Protein AF-A0A7R8ZW44-F1 (afdb_monomer)

InterPro domains:
  IPR001095 Acetyl-CoA carboxylase, alpha subunit [PF03255] (28-235)
  IPR001095 Acetyl-CoA carboxylase, alpha subunit [PR01069] (88-99)
  IPR001095 Acetyl-CoA carboxylase, alpha subunit [PR01069] (158-171)
  IPR001095 Acetyl-CoA carboxylase, alpha subunit [PR01069] (199-208)
  IPR001095 Acetyl-CoA carboxylase, alpha subunit [PTHR42853] (33-235)
  IPR011763 Acetyl-coenzyme A carboxyltransferase, C-terminal [PS50989] (39-238)
  IPR029045 ClpP/crotonase-like domain superfamily [SSF52096] (33-237)

Nearest PDB structures (foldseek):
  5kdr-assembly1_A-2  TM=7.560E-01  e=6.862E-16  Staphylococcus aureus subsp. aureus USA300
  1uyv-assembly2_B  TM=7.475E-01  e=1.547E-05  Saccharomyces cerevisiae
  1uyv-assembly1_A-2  TM=7.637E-01  e=1.139E-05  Saccharomyces cerevisiae
  5odn-assembly1_D  TM=5.327E-01  e=1.717E-01  Salinibacter ruber DSM 13855
  7vum-assembly1_C  TM=5.603E-01  e=3.169E-01  Pseudomonas aeruginosa PAO1

Structure (mmCIF, N/CA/C/O backbone):
data_AF-A0A7R8ZW44-F1
#
_entry.id   AF-A0A7R8ZW44-F1
#
loop_
_atom_site.group_PDB
_atom_site.id
_atom_site.type_symbol
_atom_site.label_atom_id
_atom_site.label_alt_id
_atom_site.label_comp_id
_atom_site.label_asym_id
_atom_site.label_entity_id
_atom_site.label_seq_id
_atom_site.pdbx_PDB_ins_code
_atom_site.Cartn_x
_atom_site.Cartn_y
_atom_site.Cartn_z
_atom_site.occupancy
_atom_site.B_iso_or_equiv
_atom_site.auth_seq_id
_atom_site.auth_comp_id
_atom_site.auth_asym_id
_atom_site.auth_atom_id
_atom_site.pdbx_PDB_model_num
ATOM 1 N N . GLN A 1 1 ? 12.464 15.693 11.894 1.00 36.53 1 GLN A N 1
ATOM 2 C CA . GLN A 1 1 ? 12.511 16.985 12.614 1.00 36.53 1 GLN A CA 1
ATOM 3 C C . GLN A 1 1 ? 11.799 18.034 11.772 1.00 36.53 1 GLN A C 1
ATOM 5 O O . GLN A 1 1 ? 12.342 18.469 10.763 1.00 36.53 1 GLN A O 1
ATOM 10 N N . ILE A 1 2 ? 10.561 18.370 12.135 1.00 41.53 2 ILE A N 1
ATOM 11 C CA . ILE A 1 2 ? 9.848 19.530 11.587 1.00 41.53 2 ILE A CA 1
ATOM 12 C C . ILE A 1 2 ? 10.425 20.749 12.319 1.00 41.53 2 ILE A C 1
ATOM 14 O O . ILE A 1 2 ? 10.507 20.732 13.543 1.00 41.53 2 ILE A O 1
ATOM 18 N N . LYS A 1 3 ? 10.977 21.719 11.584 1.00 37.31 3 LYS A N 1
ATOM 19 C CA . LYS A 1 3 ? 11.537 22.952 12.156 1.00 37.31 3 LYS A CA 1
ATOM 20 C C . LYS A 1 3 ? 10.385 23.944 12.339 1.00 37.31 3 LYS A C 1
ATOM 22 O O . LYS A 1 3 ? 9.560 24.028 11.441 1.00 37.31 3 LYS A O 1
ATOM 27 N N . ASP A 1 4 ? 10.389 24.641 13.474 1.00 44.16 4 ASP A N 1
ATOM 28 C CA . ASP A 1 4 ? 9.432 25.666 13.937 1.00 44.16 4 ASP A CA 1
ATOM 29 C C . ASP A 1 4 ? 8.263 25.135 14.798 1.00 44.16 4 ASP A C 1
ATOM 31 O O . ASP A 1 4 ? 7.131 24.939 14.373 1.00 44.16 4 ASP A O 1
ATOM 35 N N . PHE A 1 5 ? 8.577 24.896 16.078 1.00 51.94 5 PHE A N 1
ATOM 36 C CA . PHE A 1 5 ? 7.697 24.329 17.114 1.00 51.94 5 PHE A CA 1
ATOM 37 C C . PHE A 1 5 ? 6.803 25.346 17.850 1.00 51.94 5 PHE A C 1
ATOM 39 O O . PHE A 1 5 ? 6.114 24.975 18.795 1.00 51.94 5 PHE A O 1
ATOM 46 N N . THR A 1 6 ? 6.791 26.625 17.482 1.00 51.41 6 THR A N 1
ATOM 47 C CA . THR A 1 6 ? 6.196 27.665 18.343 1.00 51.41 6 THR A CA 1
ATOM 48 C C . THR A 1 6 ? 4.675 27.819 18.249 1.00 51.41 6 THR A C 1
ATOM 50 O O . THR A 1 6 ? 4.124 28.571 19.047 1.00 51.41 6 THR A O 1
ATOM 53 N N . ASN A 1 7 ? 3.977 27.112 17.347 1.00 55.25 7 ASN A N 1
ATOM 54 C CA . ASN A 1 7 ? 2.545 27.359 17.096 1.00 55.25 7 ASN A CA 1
ATOM 55 C C . ASN A 1 7 ? 1.596 26.155 17.267 1.00 55.25 7 ASN A C 1
ATOM 57 O O . ASN A 1 7 ? 0.406 26.278 16.986 1.00 55.25 7 ASN A O 1
ATOM 61 N N . TRP A 1 8 ? 2.070 25.019 17.791 1.00 58.69 8 TRP A N 1
ATOM 62 C CA . TRP A 1 8 ? 1.269 23.792 17.987 1.00 58.69 8 TRP A CA 1
ATOM 63 C C . TRP A 1 8 ? 0.285 23.862 19.174 1.00 58.69 8 TRP A C 1
ATOM 65 O O . TRP A 1 8 ? -0.162 22.836 19.674 1.00 58.69 8 TRP A O 1
ATOM 75 N N . GLY A 1 9 ? -0.033 25.056 19.684 1.00 64.19 9 GLY A N 1
ATOM 76 C CA . GLY A 1 9 ? -0.866 25.221 20.878 1.00 64.19 9 GLY A CA 1
ATOM 77 C C . GLY A 1 9 ? -0.195 24.728 22.171 1.00 64.19 9 GLY A C 1
ATOM 78 O O . GLY A 1 9 ? 1.029 24.709 22.290 1.00 64.19 9 GLY A O 1
ATOM 79 N N . ASN A 1 10 ? -1.000 24.347 23.169 1.00 75.62 10 ASN A N 1
ATOM 80 C CA . ASN A 1 10 ? -0.533 23.906 24.492 1.00 75.62 10 ASN A CA 1
ATOM 81 C C . ASN A 1 10 ? -0.102 22.421 24.504 1.00 75.62 10 ASN A C 1
ATOM 83 O O . ASN A 1 10 ? -0.563 21.637 25.335 1.00 75.62 10 ASN A O 1
ATOM 87 N N . LEU A 1 11 ? 0.763 22.015 23.568 1.00 78.44 11 LEU A N 1
ATOM 88 C CA . LEU A 1 11 ? 1.229 20.627 23.458 1.00 78.44 11 LEU A CA 1
ATOM 89 C C . LEU A 1 11 ? 1.986 20.167 24.716 1.00 78.44 11 LEU A C 1
ATOM 91 O O . LEU A 1 11 ? 1.879 19.010 25.118 1.00 78.44 11 LEU A O 1
ATOM 95 N N . GLU A 1 12 ? 2.744 21.062 25.354 1.00 80.75 12 GLU A N 1
ATOM 96 C CA . GLU A 1 12 ? 3.417 20.760 26.624 1.00 80.75 12 GLU A CA 1
ATOM 97 C C . GLU A 1 12 ? 2.417 20.503 27.752 1.00 80.75 12 GLU A C 1
ATOM 99 O O . GLU A 1 12 ? 2.564 19.522 28.480 1.00 80.75 12 GLU A O 1
ATOM 104 N N . GLY A 1 13 ? 1.366 21.323 27.857 1.00 82.56 13 GLY A N 1
ATOM 105 C CA . GLY A 1 13 ? 0.288 21.100 28.816 1.00 82.56 13 GLY A CA 1
ATOM 106 C C . GLY A 1 13 ? -0.442 19.785 28.565 1.00 82.56 13 GLY A C 1
ATOM 107 O O . GLY A 1 13 ? -0.660 19.029 29.505 1.00 82.56 13 GLY A O 1
ATOM 108 N N . PHE A 1 14 ? -0.731 19.457 27.303 1.00 83.06 14 PHE A N 1
ATOM 109 C CA . PHE A 1 14 ? -1.326 18.170 26.938 1.00 83.06 14 PHE A CA 1
ATOM 110 C C . PHE A 1 14 ? -0.448 16.980 27.367 1.00 83.06 14 PHE A C 1
ATOM 112 O O . PHE A 1 14 ? -0.938 16.032 27.986 1.00 83.06 14 PHE A O 1
ATOM 119 N N . LYS A 1 15 ? 0.866 17.042 27.108 1.00 85.62 15 LYS A N 1
ATOM 120 C CA . LYS A 1 15 ? 1.818 16.007 27.547 1.00 85.62 15 LYS A CA 1
ATOM 121 C C . LYS A 1 15 ? 1.855 15.875 29.067 1.00 85.62 15 LYS A C 1
ATOM 123 O O . LYS A 1 15 ? 1.848 14.757 29.575 1.00 85.62 15 LYS A O 1
ATOM 128 N N . ALA A 1 16 ? 1.862 16.995 29.788 1.00 87.12 16 ALA A N 1
ATOM 129 C CA . ALA A 1 16 ? 1.828 16.992 31.245 1.00 87.12 16 ALA A CA 1
ATOM 130 C C . ALA A 1 16 ? 0.540 16.346 31.784 1.00 87.12 16 ALA A C 1
ATOM 132 O O . ALA A 1 16 ? 0.611 15.543 32.713 1.00 87.12 16 ALA A O 1
ATOM 133 N N . SER A 1 17 ? -0.617 16.625 31.173 1.00 86.06 17 SER A N 1
ATOM 134 C CA . SER A 1 17 ? -1.889 15.977 31.517 1.00 86.06 17 SER A CA 1
ATOM 135 C C . SER A 1 17 ? -1.859 14.465 31.274 1.00 86.06 17 SER A C 1
ATOM 137 O O . SER A 1 17 ? -2.317 13.706 32.126 1.00 86.06 17 SER A O 1
ATOM 139 N N . CYS A 1 18 ? -1.270 14.013 30.162 1.00 87.44 18 CYS A N 1
ATOM 140 C CA . CYS A 1 18 ? -1.109 12.584 29.875 1.00 87.44 18 CYS A CA 1
ATOM 141 C C . CYS A 1 18 ? -0.220 11.882 30.911 1.00 87.44 18 CYS A C 1
ATOM 143 O O . CYS A 1 18 ? -0.587 10.828 31.430 1.00 87.44 18 CYS A O 1
ATOM 145 N N . GLU A 1 19 ? 0.938 12.465 31.236 1.00 89.75 19 GLU A N 1
ATOM 146 C CA . GLU A 1 19 ? 1.852 11.905 32.241 1.00 89.75 19 GLU A CA 1
ATOM 147 C C . GLU A 1 19 ? 1.227 11.902 33.641 1.00 89.75 19 GLU A C 1
ATOM 149 O O . GLU A 1 19 ? 1.389 10.937 34.388 1.00 89.75 19 GLU A O 1
ATOM 154 N N . HIS A 1 20 ? 0.448 12.931 33.984 1.00 88.19 20 HIS A N 1
ATOM 155 C CA . HIS A 1 20 ? -0.288 12.981 35.245 1.00 88.19 20 HIS A CA 1
ATOM 156 C C . HIS A 1 20 ? -1.326 11.855 35.355 1.00 88.19 20 HIS A C 1
ATOM 158 O O . HIS A 1 20 ? -1.354 11.142 36.359 1.00 88.19 20 HIS A O 1
ATOM 164 N N . LEU A 1 21 ? -2.142 11.650 34.314 1.00 87.94 21 LEU A N 1
ATOM 165 C CA . LEU A 1 21 ? -3.136 10.572 34.290 1.00 87.94 21 LEU A CA 1
ATOM 166 C C . LEU A 1 21 ? -2.467 9.193 34.373 1.00 87.94 21 LEU A C 1
ATOM 168 O O . LEU A 1 21 ? -2.925 8.319 35.106 1.00 87.94 21 LEU A O 1
ATOM 172 N N . LYS A 1 22 ? -1.352 9.008 33.660 1.00 88.56 22 LYS A N 1
ATOM 173 C CA . LYS A 1 22 ? -0.575 7.765 33.675 1.00 88.56 22 LYS A CA 1
ATOM 174 C C . LYS A 1 22 ? 0.057 7.486 35.042 1.00 88.56 22 LYS A C 1
ATOM 176 O O . LYS A 1 22 ? 0.072 6.335 35.473 1.00 88.56 22 LYS A O 1
ATOM 181 N N . GLY A 1 23 ? 0.572 8.515 35.716 1.00 88.94 23 GLY A N 1
ATOM 182 C CA . GLY A 1 23 ? 1.193 8.402 37.039 1.00 88.94 23 GLY A CA 1
ATOM 183 C C . GLY A 1 23 ? 0.198 8.089 38.158 1.00 88.94 23 GLY A C 1
ATOM 184 O O . GLY A 1 23 ? 0.533 7.345 39.074 1.00 88.94 23 GLY A O 1
ATOM 185 N N . ASN A 1 24 ? -1.034 8.589 38.041 1.00 89.62 24 ASN A N 1
ATOM 186 C CA . ASN A 1 24 ? -2.065 8.479 39.076 1.00 89.62 24 ASN A CA 1
ATOM 187 C C . ASN A 1 24 ? -3.206 7.527 38.686 1.00 89.62 24 ASN A C 1
ATOM 189 O O . ASN A 1 24 ? -4.294 7.5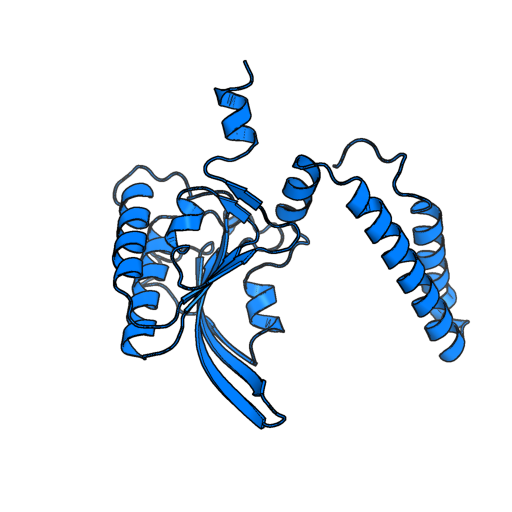93 39.250 1.00 89.62 24 ASN A O 1
ATOM 193 N N . LEU A 1 25 ? -2.973 6.617 37.733 1.00 86.12 25 LEU A N 1
ATOM 194 C CA . LEU A 1 25 ? -4.006 5.740 37.167 1.00 86.12 25 LEU A CA 1
ATOM 195 C C . LEU A 1 25 ? -4.775 4.941 38.237 1.00 86.12 25 LEU A C 1
ATOM 197 O O . LEU A 1 25 ? -5.971 4.712 38.103 1.00 86.12 25 LEU A O 1
ATOM 201 N N . PHE A 1 26 ? -4.086 4.532 39.305 1.00 87.25 26 PHE A N 1
ATOM 202 C CA . PHE A 1 26 ? -4.655 3.743 40.403 1.00 87.25 26 PHE A CA 1
ATOM 203 C C . PHE A 1 26 ? -5.381 4.583 41.466 1.00 87.25 26 PHE A C 1
ATOM 205 O O . PHE A 1 26 ? -5.992 4.014 42.369 1.00 87.25 26 PHE A O 1
ATOM 212 N N . GLU A 1 27 ? -5.305 5.913 41.386 1.00 88.44 27 GLU A N 1
ATOM 213 C CA . GLU A 1 27 ? -5.965 6.838 42.317 1.00 88.44 27 GLU A CA 1
ATOM 214 C C . GLU A 1 27 ? -7.354 7.275 41.826 1.00 88.44 27 GLU A C 1
ATOM 216 O O . GLU A 1 27 ? -8.157 7.781 42.611 1.00 88.44 27 GLU A O 1
ATOM 221 N N . PHE A 1 28 ? -7.655 7.059 40.543 1.00 86.50 28 PHE A N 1
ATOM 222 C CA . PHE A 1 28 ? -8.921 7.433 39.921 1.00 86.50 28 PHE A CA 1
ATOM 223 C C . PHE A 1 28 ? -9.929 6.276 39.912 1.00 86.50 28 PHE A C 1
ATOM 225 O O . PHE A 1 28 ? -9.573 5.115 39.706 1.00 86.50 28 PHE A O 1
ATOM 232 N N . SER A 1 29 ? -11.216 6.597 40.076 1.00 90.69 29 SER A N 1
ATOM 233 C CA . SER A 1 29 ? -12.295 5.656 39.754 1.00 90.69 29 SER A CA 1
ATOM 234 C C . SER A 1 29 ? -12.416 5.461 38.237 1.00 90.69 29 SER A C 1
ATOM 236 O O . SER A 1 29 ? -12.001 6.314 37.452 1.00 90.69 29 SER A O 1
ATOM 238 N N . GLU A 1 30 ? -13.038 4.364 37.799 1.00 88.88 30 GLU A N 1
ATOM 239 C CA . GLU A 1 30 ? -13.267 4.091 36.370 1.00 88.88 30 GLU A CA 1
ATOM 240 C C . GLU A 1 30 ? -14.003 5.245 35.662 1.00 88.88 30 GLU A C 1
ATOM 242 O O . GLU A 1 30 ? -13.645 5.642 34.554 1.00 88.88 30 GLU A O 1
ATOM 247 N N . GLU A 1 31 ? -14.986 5.846 36.332 1.00 90.50 31 GLU A N 1
ATOM 248 C CA . GLU A 1 31 ? -15.755 6.986 35.821 1.00 90.50 31 GLU A CA 1
ATOM 249 C C . GLU A 1 31 ? -14.888 8.243 35.660 1.00 90.50 31 GLU A C 1
ATOM 251 O O . GLU A 1 31 ? -15.032 8.977 34.680 1.00 90.50 31 GLU A O 1
ATOM 256 N N . GLN A 1 32 ? -13.959 8.480 36.593 1.00 89.56 32 GLN A N 1
ATOM 257 C CA . GLN A 1 32 ? -13.005 9.587 36.510 1.00 89.56 32 GLN A CA 1
ATOM 258 C C . GLN A 1 32 ? -12.000 9.367 35.377 1.00 89.56 32 GLN A C 1
ATOM 260 O O . GLN A 1 32 ? -11.739 10.297 34.618 1.00 89.56 32 GLN A O 1
ATOM 265 N N . ILE A 1 33 ? -11.505 8.138 35.203 1.00 88.75 33 ILE A N 1
ATOM 266 C CA . ILE A 1 33 ? -10.618 7.780 34.088 1.00 88.75 33 ILE A CA 1
ATOM 267 C C . ILE A 1 33 ? -11.324 8.025 32.752 1.00 88.75 33 ILE A C 1
ATOM 269 O O . ILE A 1 33 ? -10.761 8.677 31.877 1.00 88.75 33 ILE A O 1
ATOM 273 N N . GLN A 1 34 ? -12.570 7.568 32.593 1.00 89.94 34 GLN A N 1
ATOM 274 C CA . GLN A 1 34 ? -13.332 7.812 31.365 1.00 89.94 34 GLN A CA 1
ATOM 275 C C . GLN A 1 34 ? -13.545 9.307 31.097 1.00 89.94 34 GLN A C 1
ATOM 277 O O . GLN A 1 34 ? -13.474 9.738 29.946 1.00 89.94 34 GLN A O 1
ATOM 282 N N . ALA A 1 35 ? -13.806 10.105 32.135 1.00 90.19 35 ALA A N 1
ATOM 283 C CA . ALA A 1 35 ? -13.964 11.548 31.992 1.00 90.19 35 ALA A CA 1
ATOM 284 C C . ALA A 1 35 ? -12.656 12.236 31.566 1.00 90.19 35 ALA A C 1
ATOM 286 O O . ALA A 1 35 ? -12.686 13.094 30.685 1.00 90.19 35 ALA A O 1
ATOM 287 N N . GLU A 1 36 ? -11.516 11.852 32.145 1.00 88.69 36 GLU A N 1
ATOM 288 C CA . GLU A 1 36 ? -10.208 12.397 31.763 1.00 88.69 36 GLU A CA 1
ATOM 289 C C . GLU A 1 36 ? -9.789 11.959 30.355 1.00 88.69 36 GLU A C 1
ATOM 291 O O . GLU A 1 36 ? -9.318 12.790 29.583 1.00 88.69 36 GLU A O 1
ATOM 296 N N . ILE A 1 37 ? -10.046 10.705 29.966 1.00 89.31 37 ILE A N 1
ATOM 297 C CA . ILE A 1 37 ? -9.814 10.235 28.591 1.00 89.31 37 ILE A CA 1
ATOM 298 C C . ILE A 1 37 ? -10.620 11.072 27.593 1.00 89.31 37 ILE A C 1
ATOM 300 O O . ILE A 1 37 ? -10.053 11.551 26.619 1.00 89.31 37 ILE A O 1
ATOM 304 N N . ARG A 1 38 ? -11.907 11.340 27.859 1.00 90.94 38 ARG A N 1
ATOM 305 C CA . ARG A 1 38 ? -12.726 12.189 26.973 1.00 90.94 38 ARG A CA 1
ATOM 306 C C . ARG A 1 38 ? -12.157 13.599 26.822 1.00 90.94 38 ARG A C 1
ATOM 308 O O . ARG A 1 38 ? -12.123 14.120 25.714 1.00 90.94 38 ARG A O 1
ATOM 315 N N . LYS A 1 39 ? -11.680 14.212 27.912 1.00 89.38 39 LYS A N 1
ATOM 316 C CA . LYS A 1 39 ? -11.035 15.537 27.853 1.00 89.38 39 LYS A CA 1
ATOM 317 C C . LYS A 1 39 ? -9.734 15.508 27.054 1.00 89.38 39 LYS A C 1
ATOM 319 O O . LYS A 1 39 ? -9.430 16.470 26.346 1.00 89.38 39 LYS A O 1
ATOM 324 N N . LEU A 1 40 ? -8.951 14.436 27.189 1.00 88.94 40 LEU A N 1
ATOM 325 C CA . LEU A 1 40 ? -7.738 14.247 26.400 1.00 88.94 40 LEU A CA 1
ATOM 326 C C . LEU A 1 40 ? -8.081 14.081 24.918 1.00 88.94 40 LEU A C 1
ATOM 328 O O . LEU A 1 40 ? -7.461 14.760 24.110 1.00 88.94 40 LEU A O 1
ATOM 332 N N . ASP A 1 41 ? -9.100 13.295 24.571 1.00 89.75 41 ASP A N 1
ATOM 333 C CA . ASP A 1 41 ? -9.568 13.137 23.188 1.00 89.75 41 ASP A CA 1
ATOM 334 C C . ASP A 1 41 ? -10.039 14.470 22.587 1.00 89.75 41 ASP A C 1
ATOM 336 O O . ASP A 1 41 ? -9.642 14.829 21.481 1.00 89.75 41 ASP A O 1
ATOM 340 N N . GLU A 1 42 ? -10.834 15.257 23.319 1.00 89.81 42 GLU A N 1
ATOM 341 C CA . GLU A 1 42 ? -11.242 16.605 22.892 1.00 89.81 42 GLU A CA 1
ATOM 342 C C . GLU A 1 42 ? -10.032 17.527 22.675 1.00 89.81 42 GLU A C 1
ATOM 344 O O . GLU A 1 42 ? -9.976 18.273 21.695 1.00 89.81 42 GLU A O 1
ATOM 349 N N . SER A 1 43 ? -9.039 17.449 23.565 1.00 87.12 43 SER A N 1
ATOM 350 C CA . SER A 1 43 ? -7.806 18.231 23.454 1.00 87.12 43 SER A CA 1
ATOM 351 C C . SER A 1 43 ? -6.960 17.801 22.255 1.00 87.12 43 SER A C 1
ATOM 353 O O . SER A 1 43 ? -6.422 18.665 21.565 1.00 87.12 43 SER A O 1
ATOM 355 N N . ILE A 1 44 ? -6.853 16.495 21.988 1.00 87.69 44 ILE A N 1
ATOM 356 C CA . ILE A 1 44 ? -6.162 15.948 20.812 1.00 87.69 44 ILE A CA 1
ATOM 357 C C . ILE A 1 44 ? -6.837 16.465 19.548 1.00 87.69 44 ILE A C 1
ATOM 359 O O . ILE A 1 44 ? -6.165 17.100 18.741 1.00 87.69 44 ILE A O 1
ATOM 363 N N . ASN A 1 45 ? -8.155 16.283 19.420 1.00 87.25 45 ASN A N 1
ATOM 364 C CA . ASN A 1 45 ? -8.909 16.707 18.239 1.00 87.25 45 ASN A CA 1
ATOM 365 C C . ASN A 1 45 ? -8.720 18.205 17.958 1.00 87.25 45 ASN A C 1
ATOM 367 O O . ASN A 1 45 ? -8.435 18.599 16.832 1.00 87.25 45 ASN A O 1
ATOM 371 N N . PHE A 1 46 ? -8.796 19.048 18.992 1.00 86.38 46 PHE A N 1
ATOM 372 C CA . PHE A 1 46 ? -8.567 20.486 18.848 1.00 86.38 46 PHE A CA 1
ATOM 373 C C . PHE A 1 46 ? -7.144 20.826 18.372 1.00 86.38 46 PHE A C 1
ATOM 375 O O . PHE A 1 46 ? -6.951 21.737 17.562 1.00 86.38 46 PHE A O 1
ATOM 382 N N . LEU A 1 47 ? -6.128 20.130 18.891 1.00 83.75 47 LEU A N 1
ATOM 383 C CA . LEU A 1 47 ? -4.739 20.334 18.475 1.00 83.75 47 LEU A CA 1
ATOM 384 C C . LEU A 1 47 ? -4.501 19.841 17.043 1.00 83.75 47 LEU A C 1
ATOM 386 O O . LEU A 1 47 ? -3.785 20.507 16.295 1.00 83.75 47 LEU A O 1
ATOM 390 N N . GLU A 1 48 ? -5.109 18.720 16.659 1.00 84.62 48 GLU A N 1
ATOM 391 C CA . GLU A 1 48 ? -5.050 18.173 15.303 1.00 84.62 48 GLU A CA 1
ATOM 392 C C . GLU A 1 48 ? -5.704 19.114 14.288 1.00 84.62 48 GLU A C 1
ATOM 394 O O . GLU A 1 48 ? -5.063 19.461 13.299 1.00 84.62 48 GLU A O 1
ATOM 399 N N . GLU A 1 49 ? -6.915 19.614 14.559 1.00 85.56 49 GLU A N 1
ATOM 400 C CA . GLU A 1 49 ? -7.604 20.582 13.691 1.00 85.56 49 GLU A CA 1
ATOM 401 C C . GLU A 1 49 ? -6.759 21.843 13.462 1.00 85.56 49 GLU A C 1
ATOM 403 O O . GLU A 1 49 ? -6.589 22.296 12.330 1.00 85.56 49 GLU A O 1
ATOM 408 N N . ARG A 1 50 ? -6.150 22.382 14.525 1.00 83.12 50 ARG A N 1
ATOM 409 C CA . ARG A 1 50 ? -5.272 23.558 14.418 1.00 83.12 50 ARG A CA 1
ATOM 410 C C . ARG A 1 50 ? -3.983 23.281 13.660 1.00 83.12 50 ARG A C 1
ATOM 412 O O . ARG A 1 50 ? -3.486 24.173 12.973 1.00 83.12 50 ARG A O 1
ATOM 419 N N . ALA A 1 51 ? -3.406 22.095 13.836 1.00 81.19 51 ALA A N 1
ATOM 420 C CA . ALA A 1 51 ? -2.225 21.697 13.085 1.00 81.19 51 ALA A CA 1
ATOM 421 C C . ALA A 1 51 ? -2.565 21.587 11.593 1.00 81.19 51 ALA A C 1
ATOM 423 O O . ALA A 1 51 ? -1.810 22.094 10.765 1.00 81.19 51 ALA A O 1
ATOM 424 N N . GLU A 1 52 ? -3.726 21.013 11.265 1.00 83.50 52 GLU A N 1
ATOM 425 C CA . GLU A 1 52 ? -4.199 20.820 9.893 1.00 83.50 52 GLU A CA 1
ATOM 426 C C . GLU A 1 52 ? -4.352 22.143 9.130 1.00 83.50 52 GLU A C 1
ATOM 428 O O . GLU A 1 52 ? -3.930 22.238 7.977 1.00 83.50 52 GLU A O 1
ATOM 433 N N . GLU A 1 53 ? -4.870 23.192 9.780 1.00 82.75 53 GLU A N 1
ATOM 434 C CA . GLU A 1 53 ? -5.006 24.535 9.189 1.00 82.75 53 GLU A CA 1
ATOM 435 C C . GLU A 1 53 ? -3.671 25.141 8.724 1.00 82.75 53 GLU A C 1
ATOM 437 O O . GLU A 1 53 ? -3.654 26.008 7.846 1.00 82.75 53 GLU A O 1
ATOM 442 N N . GLN A 1 54 ? -2.553 24.715 9.317 1.00 83.19 54 GLN A N 1
ATOM 443 C CA . GLN A 1 54 ? -1.230 25.299 9.089 1.00 83.19 54 GLN A CA 1
ATOM 444 C C . GLN A 1 54 ? -0.275 24.377 8.326 1.00 83.19 54 GLN A C 1
ATOM 446 O O . GLN A 1 54 ? 0.856 24.786 8.056 1.00 83.19 54 GLN A O 1
ATOM 451 N N . LEU A 1 55 ? -0.704 23.167 7.943 1.00 87.00 55 LEU A N 1
ATOM 452 C CA . LEU A 1 55 ? 0.172 22.216 7.265 1.00 87.00 55 LEU A CA 1
ATOM 453 C C . LEU A 1 55 ? 0.643 22.742 5.908 1.00 87.00 55 LEU A C 1
ATOM 455 O O . LEU A 1 55 ? -0.110 22.869 4.939 1.00 87.00 55 LEU A O 1
ATOM 459 N N . THR A 1 56 ? 1.950 22.946 5.797 1.00 90.25 56 THR A N 1
ATOM 460 C CA . THR A 1 56 ? 2.600 23.218 4.520 1.00 90.25 56 THR A CA 1
ATOM 461 C C . THR A 1 56 ? 2.629 21.957 3.644 1.00 90.25 56 THR A C 1
ATOM 463 O O . THR A 1 56 ? 2.637 20.826 4.149 1.00 90.25 56 THR A O 1
ATOM 466 N N . PRO A 1 57 ? 2.734 22.095 2.306 1.00 88.88 57 PRO A N 1
ATOM 467 C CA . PRO A 1 57 ? 2.886 20.942 1.416 1.00 88.88 57 PRO A CA 1
ATOM 468 C C . PRO A 1 57 ? 4.051 20.019 1.803 1.00 88.88 57 PRO A C 1
ATOM 470 O O . PRO A 1 57 ? 3.923 18.798 1.743 1.00 88.88 57 PRO A O 1
ATOM 473 N N . MET A 1 58 ? 5.174 20.587 2.255 1.00 89.56 58 MET A N 1
ATOM 474 C CA . MET A 1 58 ? 6.336 19.801 2.676 1.00 89.56 58 MET A CA 1
ATOM 475 C C . MET A 1 58 ? 6.092 19.057 3.996 1.00 89.56 58 MET A C 1
ATOM 477 O O . MET A 1 58 ? 6.608 17.958 4.188 1.00 89.56 58 MET A O 1
ATOM 481 N N . GLU A 1 59 ? 5.295 19.611 4.909 1.00 90.19 59 GLU A N 1
ATOM 482 C CA . GLU A 1 59 ? 4.889 18.896 6.122 1.00 90.19 59 GLU A CA 1
ATOM 483 C C . GLU A 1 59 ? 3.959 17.729 5.807 1.00 90.19 59 GLU A C 1
ATOM 485 O O . GLU A 1 59 ? 4.155 16.655 6.367 1.00 90.19 59 GLU A O 1
ATOM 490 N N . ARG A 1 60 ? 3.050 17.863 4.831 1.00 90.44 60 ARG A N 1
ATOM 491 C CA . ARG A 1 60 ? 2.244 16.727 4.345 1.00 90.44 60 ARG A CA 1
ATOM 492 C C . ARG A 1 60 ? 3.123 15.610 3.779 1.00 90.44 60 ARG A C 1
ATOM 494 O O . ARG A 1 60 ? 2.932 14.450 4.129 1.00 90.44 60 ARG A O 1
ATOM 501 N N . VAL A 1 61 ? 4.156 15.949 3.001 1.00 91.88 61 VAL A N 1
ATOM 502 C CA . VAL A 1 61 ? 5.148 14.962 2.528 1.00 91.88 61 VAL A CA 1
ATOM 503 C C . VAL A 1 61 ? 5.870 14.288 3.702 1.00 91.88 61 VAL A C 1
ATOM 505 O O . VAL A 1 61 ? 6.070 13.075 3.690 1.00 91.88 61 VAL A O 1
ATOM 508 N N . ARG A 1 62 ? 6.227 15.037 4.754 1.00 91.56 62 ARG A N 1
ATOM 509 C CA . ARG A 1 62 ? 6.844 14.462 5.964 1.00 91.56 62 ARG A CA 1
ATOM 510 C C . ARG A 1 62 ? 5.894 13.538 6.727 1.00 91.56 62 ARG A C 1
ATOM 512 O O . ARG A 1 62 ? 6.349 12.506 7.205 1.00 91.56 62 ARG A O 1
ATOM 519 N N . ILE A 1 63 ? 4.607 13.878 6.814 1.00 91.94 63 ILE A N 1
ATOM 520 C CA . ILE A 1 63 ? 3.568 13.026 7.414 1.00 91.94 63 ILE A CA 1
ATOM 521 C C . ILE A 1 63 ? 3.437 11.713 6.635 1.00 91.94 63 ILE A C 1
ATOM 523 O O . ILE A 1 63 ? 3.282 10.654 7.237 1.00 91.94 63 ILE A O 1
ATOM 527 N N . VAL A 1 64 ? 3.524 11.757 5.303 1.00 92.69 64 VAL A N 1
ATOM 528 C CA . VAL A 1 64 ? 3.485 10.548 4.465 1.00 92.69 64 VAL A CA 1
ATOM 529 C C . VAL A 1 64 ? 4.699 9.653 4.692 1.00 92.69 64 VAL A C 1
ATOM 531 O O . VAL A 1 64 ? 4.558 8.441 4.785 1.00 92.69 64 VAL A O 1
ATOM 534 N N . ARG A 1 65 ? 5.884 10.243 4.830 1.00 91.44 65 ARG A N 1
ATOM 535 C CA . ARG A 1 65 ? 7.147 9.502 4.952 1.00 91.44 65 ARG A CA 1
ATOM 536 C C . ARG A 1 65 ? 7.512 9.113 6.385 1.00 91.44 65 ARG A C 1
ATOM 538 O O . ARG A 1 65 ? 8.626 8.652 6.631 1.00 91.44 65 ARG A O 1
ATOM 545 N N . THR A 1 66 ? 6.627 9.348 7.352 1.00 92.56 66 THR A N 1
ATOM 546 C CA . THR A 1 66 ? 6.919 9.030 8.751 1.00 92.56 66 THR A CA 1
ATOM 547 C C . THR A 1 66 ? 6.817 7.518 8.985 1.00 92.56 66 THR A C 1
ATOM 549 O O . THR A 1 66 ? 5.841 6.914 8.542 1.00 92.56 66 THR A O 1
ATOM 552 N N . PRO A 1 67 ? 7.752 6.885 9.721 1.00 90.50 67 PRO A N 1
ATOM 553 C CA . PRO A 1 67 ? 7.673 5.453 10.033 1.00 90.50 67 PRO A CA 1
ATOM 554 C C . PRO A 1 67 ? 6.413 5.045 10.805 1.00 90.50 67 PRO A C 1
ATOM 556 O O . PRO A 1 67 ? 6.043 3.882 10.807 1.00 90.50 67 PRO A O 1
ATOM 559 N N . GLN A 1 68 ? 5.754 5.995 11.473 1.00 91.62 68 GLN A N 1
ATOM 560 C CA . GLN A 1 68 ? 4.496 5.791 12.198 1.00 91.62 68 GLN A CA 1
ATOM 561 C C . GLN A 1 68 ? 3.267 5.757 11.281 1.00 91.62 68 GLN A C 1
ATOM 563 O O . GLN A 1 68 ? 2.161 5.518 11.758 1.00 91.62 68 GLN A O 1
ATOM 568 N N . ARG A 1 69 ? 3.422 6.043 9.985 1.00 93.94 69 ARG A N 1
ATOM 569 C CA . ARG A 1 69 ? 2.327 5.897 9.035 1.00 93.94 69 ARG A CA 1
ATOM 570 C C . ARG A 1 69 ? 2.033 4.417 8.839 1.00 93.94 69 ARG A C 1
ATOM 572 O O . ARG A 1 69 ? 2.945 3.596 8.860 1.00 93.94 69 ARG A O 1
ATOM 579 N N . PHE A 1 70 ? 0.761 4.103 8.629 1.00 95.56 70 PHE A N 1
ATOM 580 C CA . PHE A 1 70 ? 0.347 2.747 8.307 1.00 95.56 70 PHE A CA 1
ATOM 581 C C . PHE A 1 70 ? 1.059 2.242 7.041 1.00 95.56 70 PHE A C 1
ATOM 583 O O . PHE A 1 70 ? 1.219 2.966 6.052 1.00 95.56 70 PHE A O 1
ATOM 590 N N . SER A 1 71 ? 1.452 0.982 7.098 1.00 96.75 71 SER A N 1
ATOM 591 C CA . SER A 1 71 ? 2.023 0.181 6.029 1.00 96.75 71 SER A CA 1
ATOM 592 C C . SER A 1 71 ? 0.948 -0.685 5.361 1.00 96.75 71 SER A C 1
ATOM 594 O O . SER A 1 71 ? -0.229 -0.660 5.734 1.00 96.75 71 SER A O 1
ATOM 596 N N . LEU A 1 72 ? 1.319 -1.459 4.340 1.00 97.56 72 LEU A N 1
ATOM 597 C CA . LEU A 1 72 ? 0.388 -2.396 3.712 1.00 97.56 72 LEU A CA 1
ATOM 598 C C . LEU A 1 72 ? 0.082 -3.573 4.650 1.00 97.56 72 LEU A C 1
ATOM 600 O O . LEU A 1 72 ? -1.057 -4.033 4.691 1.00 97.56 72 LEU A O 1
ATOM 604 N N . LYS A 1 73 ? 1.050 -4.022 5.450 1.00 96.75 73 LYS A N 1
ATOM 605 C CA . LYS A 1 73 ? 0.835 -5.043 6.479 1.00 96.75 73 LYS A CA 1
ATOM 606 C C . LYS A 1 73 ? -0.184 -4.609 7.522 1.00 96.75 73 LYS A C 1
ATOM 608 O O . LYS A 1 73 ? -1.101 -5.379 7.791 1.00 96.75 73 LYS A O 1
ATOM 613 N N . ASP A 1 74 ? -0.114 -3.367 8.001 1.00 97.56 74 ASP A N 1
ATOM 614 C CA . ASP A 1 74 ? -1.122 -2.843 8.934 1.00 97.56 74 ASP A CA 1
ATOM 615 C C . ASP A 1 74 ? -2.527 -2.922 8.332 1.00 97.56 74 ASP A C 1
ATOM 617 O O . ASP A 1 74 ? -3.490 -3.305 8.994 1.00 97.56 74 ASP A O 1
ATOM 621 N N . ILE A 1 75 ? -2.659 -2.598 7.046 1.00 97.62 75 ILE A N 1
ATOM 622 C CA . ILE A 1 75 ? -3.937 -2.692 6.343 1.00 97.62 75 ILE A CA 1
ATOM 623 C C . ILE A 1 75 ? -4.382 -4.150 6.199 1.00 97.62 75 ILE A C 1
ATOM 625 O O . ILE A 1 75 ? -5.553 -4.448 6.430 1.00 97.62 75 ILE A O 1
ATOM 629 N N . LEU A 1 76 ? -3.481 -5.059 5.821 1.00 97.88 76 LEU A N 1
ATOM 630 C CA . LEU A 1 76 ? -3.783 -6.487 5.702 1.00 97.88 76 LEU A CA 1
ATOM 631 C C . LEU A 1 76 ? -4.314 -7.065 7.018 1.00 97.88 76 LEU A C 1
ATOM 633 O O . LEU A 1 76 ? -5.277 -7.825 6.997 1.00 97.88 76 LEU A O 1
ATOM 637 N N . GLU A 1 77 ? -3.734 -6.652 8.142 1.00 96.75 77 GLU A N 1
ATOM 638 C CA . GLU A 1 77 ? -4.091 -7.124 9.482 1.00 96.75 77 GLU A CA 1
ATOM 639 C C . GLU A 1 77 ? -5.376 -6.498 10.040 1.00 96.75 77 GLU A C 1
ATOM 641 O O . GLU A 1 77 ? -6.067 -7.138 10.828 1.00 96.75 77 GLU A O 1
ATOM 646 N N . ASN A 1 78 ? -5.717 -5.266 9.642 1.00 96.31 78 ASN A N 1
ATOM 647 C CA . ASN A 1 78 ? -6.832 -4.523 10.247 1.00 96.31 78 ASN A CA 1
ATOM 648 C C . ASN A 1 78 ? -8.065 -4.366 9.340 1.00 96.31 78 ASN A C 1
ATOM 650 O O . ASN A 1 78 ? -9.141 -4.004 9.818 1.00 96.31 78 ASN A O 1
ATOM 654 N N . VAL A 1 79 ? -7.938 -4.585 8.027 1.00 95.44 79 VAL A N 1
ATOM 655 C CA . VAL A 1 79 ? -9.024 -4.342 7.054 1.00 95.44 79 VAL A CA 1
ATOM 656 C C . VAL A 1 79 ? -9.643 -5.631 6.517 1.00 95.44 79 VAL A C 1
ATOM 658 O O . VAL A 1 79 ? -10.826 -5.613 6.146 1.00 95.44 79 VAL A O 1
ATOM 661 N N . TYR A 1 80 ? -8.863 -6.711 6.463 1.00 97.19 80 TYR A N 1
ATOM 662 C CA . TYR A 1 80 ? -9.252 -8.018 5.934 1.00 97.19 80 TYR A CA 1
ATOM 663 C C . TYR A 1 80 ? -9.447 -9.022 7.073 1.00 97.19 80 TYR A C 1
ATOM 665 O O . TYR A 1 80 ? -8.824 -8.897 8.120 1.00 97.19 80 TYR A O 1
ATOM 673 N N . GLU A 1 81 ? -10.318 -10.010 6.870 1.00 96.00 81 GLU A N 1
ATOM 674 C CA . GLU A 1 81 ? -10.599 -11.040 7.885 1.00 96.00 81 GLU A CA 1
ATOM 675 C C . GLU A 1 81 ? -9.491 -12.098 7.935 1.00 96.00 81 GLU A C 1
ATOM 677 O O . GLU A 1 81 ? -9.112 -12.583 8.997 1.00 96.00 81 GLU A O 1
ATOM 682 N N . ASP A 1 82 ? -8.975 -12.456 6.760 1.00 95.81 82 ASP A N 1
ATOM 683 C CA . ASP A 1 82 ? -7.826 -13.330 6.589 1.00 95.81 82 ASP A CA 1
ATOM 684 C C . ASP A 1 82 ? -7.034 -12.919 5.347 1.00 95.81 82 ASP A C 1
ATOM 686 O O . ASP A 1 82 ? -7.566 -12.309 4.410 1.00 95.81 82 ASP A O 1
ATOM 690 N N . TYR A 1 83 ? -5.744 -13.250 5.348 1.00 97.81 83 TYR A N 1
ATOM 691 C CA . TYR A 1 83 ? -4.905 -13.142 4.168 1.00 97.81 83 TYR A CA 1
ATOM 692 C C . TYR A 1 83 ? -3.832 -14.229 4.147 1.00 97.81 83 TYR A C 1
ATOM 694 O O . TYR A 1 83 ? -3.361 -14.710 5.175 1.00 97.81 83 TYR A O 1
ATOM 702 N N . THR A 1 84 ? -3.436 -14.622 2.941 1.00 97.19 84 THR A N 1
ATOM 703 C CA . THR A 1 84 ? -2.284 -15.486 2.683 1.00 97.19 84 THR A CA 1
ATOM 704 C C . THR A 1 84 ? -1.330 -14.740 1.768 1.00 97.19 84 THR A C 1
ATOM 706 O O . THR A 1 84 ? -1.673 -14.452 0.618 1.00 97.19 84 THR A O 1
ATOM 709 N N . GLU A 1 85 ? -0.140 -14.416 2.273 1.00 95.56 85 GLU A N 1
ATOM 710 C CA . GLU A 1 85 ? 0.921 -13.816 1.464 1.00 95.56 85 GLU A CA 1
ATOM 711 C C . GLU A 1 85 ? 1.422 -14.822 0.416 1.00 95.56 85 GLU A C 1
ATOM 713 O O . GLU A 1 85 ? 1.635 -16.004 0.693 1.00 95.56 85 GLU A O 1
ATOM 718 N N . LEU A 1 86 ? 1.582 -14.346 -0.814 1.00 93.50 86 LEU A N 1
ATOM 719 C CA . LEU A 1 86 ? 1.931 -15.139 -1.978 1.00 93.50 86 LEU A CA 1
ATOM 720 C C . LEU A 1 86 ? 3.390 -14.870 -2.363 1.00 93.50 86 LEU A C 1
ATOM 722 O O . LEU A 1 86 ? 3.785 -13.747 -2.692 1.00 93.50 86 LEU A O 1
ATOM 726 N N . GLY A 1 87 ? 4.195 -15.931 -2.327 1.00 85.94 87 GLY A N 1
ATOM 727 C CA . GLY A 1 87 ? 5.629 -15.875 -2.601 1.00 85.94 87 GLY A CA 1
ATOM 728 C C . GLY A 1 87 ? 5.987 -15.620 -4.069 1.00 85.94 87 GLY A C 1
ATOM 729 O O . GLY A 1 87 ? 5.138 -15.625 -4.966 1.00 85.94 87 GLY A O 1
ATOM 730 N N . GLY A 1 88 ? 7.280 -15.400 -4.313 1.00 74.56 88 GLY A N 1
ATOM 731 C CA . GLY A 1 88 ? 7.861 -15.352 -5.655 1.00 74.56 88 GLY A CA 1
ATOM 732 C C . GLY A 1 88 ? 8.114 -16.744 -6.248 1.00 74.56 88 GLY A C 1
ATOM 733 O O . GLY A 1 88 ? 7.866 -17.773 -5.622 1.00 74.56 88 GLY A O 1
ATOM 734 N N . GLU A 1 89 ? 8.631 -16.778 -7.476 1.00 67.00 89 GLU A N 1
ATOM 735 C CA . GLU A 1 89 ? 9.140 -18.009 -8.087 1.00 67.00 89 GLU A CA 1
ATOM 736 C C . GLU A 1 89 ? 10.598 -18.220 -7.657 1.00 67.00 89 GLU A C 1
ATOM 738 O O . GLU A 1 89 ? 11.507 -17.626 -8.240 1.00 67.00 89 GLU A O 1
ATOM 743 N N . GLY A 1 90 ? 10.804 -19.014 -6.601 1.00 64.06 90 GLY A N 1
ATOM 744 C CA . GLY A 1 90 ? 12.121 -19.275 -6.003 1.00 64.06 90 GLY A CA 1
ATOM 745 C C . GLY A 1 90 ? 12.693 -18.113 -5.173 1.00 64.06 90 GLY A C 1
ATOM 746 O O . GLY A 1 90 ? 12.110 -17.031 -5.100 1.00 64.06 90 GLY A O 1
ATOM 747 N N . ASP A 1 91 ? 13.861 -18.340 -4.561 1.00 54.88 91 ASP A N 1
ATOM 748 C CA . ASP A 1 91 ? 14.489 -17.408 -3.604 1.00 54.88 91 ASP A CA 1
ATOM 749 C C . ASP A 1 91 ? 15.026 -16.117 -4.255 1.00 54.88 91 ASP A C 1
ATOM 751 O O . ASP A 1 91 ? 15.132 -15.083 -3.601 1.00 54.88 91 ASP A O 1
ATOM 755 N N . ALA A 1 92 ? 15.331 -16.145 -5.558 1.00 52.16 92 ALA A N 1
ATOM 756 C CA . ALA A 1 92 ? 15.946 -15.026 -6.282 1.00 52.16 92 ALA A CA 1
ATOM 757 C C . ALA A 1 92 ? 14.958 -13.925 -6.727 1.00 52.16 92 ALA A C 1
ATOM 759 O O . ALA A 1 92 ? 15.391 -12.887 -7.217 1.00 52.16 92 ALA A O 1
ATOM 760 N N . ASN A 1 93 ? 13.645 -14.136 -6.563 1.00 63.00 93 ASN A N 1
ATOM 761 C CA . ASN A 1 93 ? 12.583 -13.222 -7.018 1.00 63.00 93 ASN A CA 1
ATOM 762 C C . ASN A 1 93 ? 11.777 -12.605 -5.859 1.00 63.00 93 ASN A C 1
ATOM 764 O O . ASN A 1 93 ? 10.640 -12.157 -6.047 1.00 63.00 93 ASN A O 1
ATOM 768 N N . ILE A 1 94 ? 12.321 -12.626 -4.640 1.00 76.50 94 ILE A N 1
ATOM 769 C CA . ILE A 1 94 ? 11.638 -12.109 -3.454 1.00 76.50 94 ILE A CA 1
ATOM 770 C C . ILE A 1 94 ? 12.063 -10.659 -3.230 1.00 76.50 94 ILE A C 1
ATOM 772 O O . ILE A 1 94 ? 13.061 -10.379 -2.573 1.00 76.50 94 ILE A O 1
ATOM 776 N N . ASP A 1 95 ? 11.274 -9.728 -3.763 1.00 91.69 95 ASP A N 1
ATOM 777 C CA . ASP A 1 95 ? 11.342 -8.332 -3.340 1.00 91.69 95 ASP A CA 1
ATOM 778 C C . ASP A 1 95 ? 10.456 -8.125 -2.100 1.00 91.69 95 ASP A C 1
ATOM 780 O O . ASP A 1 95 ? 9.228 -8.254 -2.214 1.00 91.69 95 ASP A O 1
ATOM 784 N N . PRO A 1 96 ? 11.033 -7.821 -0.923 1.00 93.31 96 PRO A N 1
ATOM 785 C CA . PRO A 1 96 ? 10.262 -7.535 0.282 1.00 93.31 96 PRO A CA 1
ATOM 786 C C . PRO A 1 96 ? 9.509 -6.200 0.197 1.00 93.31 96 PRO A C 1
ATOM 788 O O . PRO A 1 96 ? 8.586 -5.986 0.977 1.00 93.31 96 PRO A O 1
ATOM 791 N N . ALA A 1 97 ? 9.864 -5.305 -0.728 1.00 95.75 97 ALA A N 1
ATOM 792 C CA . ALA A 1 97 ? 9.161 -4.039 -0.911 1.00 95.75 97 ALA A CA 1
ATOM 793 C C . ALA A 1 97 ? 7.802 -4.207 -1.608 1.00 95.75 97 ALA A C 1
ATOM 795 O O . ALA A 1 97 ? 7.000 -3.284 -1.567 1.00 95.75 97 ALA A O 1
ATOM 796 N N . MET A 1 98 ? 7.523 -5.360 -2.229 1.00 96.69 98 MET A N 1
ATOM 797 C CA . MET A 1 98 ? 6.244 -5.667 -2.876 1.00 96.69 98 MET A CA 1
ATOM 798 C C . MET A 1 98 ? 5.564 -6.827 -2.154 1.00 96.69 98 MET A C 1
ATOM 800 O O . MET A 1 98 ? 6.108 -7.928 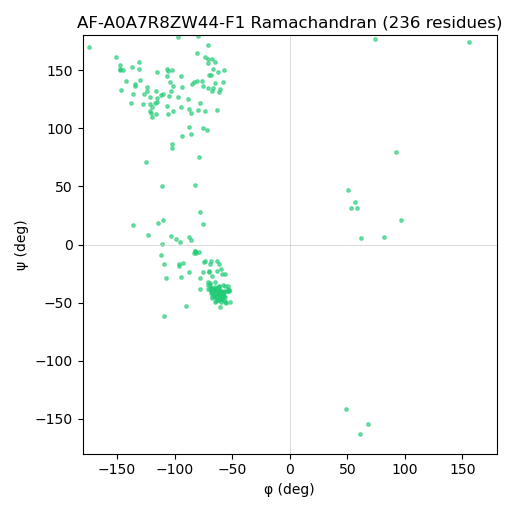-2.118 1.00 96.69 98 MET A O 1
ATOM 804 N N . ILE A 1 99 ? 4.342 -6.643 -1.669 1.00 97.38 99 ILE A N 1
ATOM 805 C CA . ILE A 1 99 ? 3.506 -7.728 -1.146 1.00 97.38 99 ILE A CA 1
ATOM 806 C C . ILE A 1 99 ? 2.424 -8.075 -2.167 1.00 97.38 99 ILE A C 1
ATOM 808 O O . ILE A 1 99 ? 1.830 -7.211 -2.812 1.00 97.38 99 ILE A O 1
ATOM 812 N N . CYS A 1 100 ? 2.169 -9.371 -2.314 1.00 97.50 100 CYS A N 1
ATOM 813 C CA . CYS A 1 100 ? 0.995 -9.898 -2.996 1.00 97.50 100 CYS A CA 1
ATOM 814 C C . CYS A 1 100 ? 0.324 -10.871 -2.033 1.00 97.50 100 CYS A C 1
ATOM 816 O O . CYS A 1 100 ? 1.005 -11.733 -1.487 1.00 97.50 100 CYS A O 1
ATOM 818 N N . ALA A 1 101 ? -0.975 -10.744 -1.805 1.00 98.06 101 ALA A N 1
ATOM 819 C CA . ALA A 1 101 ? -1.707 -11.595 -0.883 1.00 98.06 101 ALA A CA 1
ATOM 820 C C . ALA A 1 101 ? -3.097 -11.901 -1.432 1.00 98.06 101 ALA A C 1
ATOM 822 O O . ALA A 1 101 ? -3.764 -11.029 -1.984 1.00 98.06 101 ALA A O 1
ATOM 823 N N . LYS A 1 102 ? -3.560 -13.135 -1.249 1.00 98.25 102 LYS A N 1
ATOM 824 C CA . LYS A 1 102 ? -4.977 -13.456 -1.421 1.00 98.25 102 LYS A CA 1
ATOM 825 C C . LYS A 1 102 ? -5.659 -13.226 -0.082 1.00 98.25 102 LYS A C 1
ATOM 827 O O . LYS A 1 102 ? -5.205 -13.780 0.914 1.00 98.25 102 LYS A O 1
ATOM 832 N N . ALA A 1 103 ? -6.699 -12.406 -0.059 1.00 98.25 103 ALA A N 1
ATOM 833 C CA . ALA A 1 103 ? -7.361 -12.005 1.175 1.00 98.25 103 ALA A CA 1
ATOM 834 C C . ALA A 1 103 ? -8.877 -12.158 1.081 1.00 98.25 103 ALA A C 1
ATOM 836 O O . ALA A 1 103 ? -9.457 -12.125 -0.011 1.00 98.25 103 ALA A O 1
ATOM 837 N N . THR A 1 104 ? -9.515 -12.283 2.238 1.00 97.94 104 THR A N 1
ATOM 838 C CA . THR A 1 104 ? -10.970 -12.308 2.372 1.00 97.94 104 THR A CA 1
ATOM 839 C C . THR A 1 104 ? -11.443 -11.029 3.045 1.00 97.94 104 THR A C 1
ATOM 841 O O . THR A 1 104 ? -10.953 -10.642 4.104 1.00 97.94 104 THR A O 1
ATOM 844 N N . ILE A 1 105 ? -12.422 -10.360 2.439 1.00 95.25 105 ILE A N 1
ATOM 845 C CA . ILE A 1 105 ? -13.063 -9.176 3.010 1.00 95.25 105 ILE A CA 1
ATOM 846 C C . ILE A 1 105 ? -14.534 -9.468 3.292 1.00 95.25 105 ILE A C 1
ATOM 848 O O . ILE A 1 105 ? -15.254 -9.986 2.433 1.00 95.25 105 ILE A O 1
ATOM 852 N N . VAL A 1 106 ? -14.991 -9.109 4.492 1.00 94.75 106 VAL A N 1
ATOM 853 C CA . VAL A 1 106 ? -16.401 -9.192 4.877 1.00 94.75 106 VAL A CA 1
ATOM 854 C C . VAL A 1 106 ? -16.943 -7.789 5.125 1.00 94.75 106 VAL A C 1
ATOM 856 O O . VAL A 1 106 ? -16.400 -6.993 5.890 1.00 94.75 106 VAL A O 1
ATOM 859 N N . ARG A 1 107 ? -18.039 -7.449 4.443 1.00 91.19 107 ARG A N 1
ATOM 860 C CA . ARG A 1 107 ? -18.723 -6.158 4.599 1.00 91.19 107 ARG A CA 1
ATOM 861 C C . ARG A 1 107 ? -20.209 -6.359 4.820 1.00 91.19 107 ARG A C 1
ATOM 863 O O . ARG A 1 107 ? -20.836 -7.217 4.205 1.00 91.19 107 ARG A O 1
ATOM 870 N N . ARG A 1 108 ? -20.802 -5.549 5.699 1.00 90.56 108 ARG A N 1
ATOM 871 C CA . ARG A 1 108 ? -22.253 -5.545 5.907 1.00 90.56 108 ARG A CA 1
ATOM 872 C C . ARG A 1 108 ? -22.902 -4.587 4.920 1.00 90.56 108 ARG A C 1
ATOM 874 O O . ARG A 1 108 ? -22.695 -3.383 5.001 1.00 90.56 108 ARG A O 1
ATOM 881 N N . ILE A 1 109 ? -23.736 -5.110 4.030 1.00 90.38 109 ILE A N 1
ATOM 882 C CA . ILE A 1 109 ? -24.548 -4.306 3.113 1.00 90.38 109 ILE A CA 1
ATOM 883 C C . ILE A 1 109 ? -26.008 -4.575 3.460 1.00 90.38 109 ILE A C 1
ATOM 885 O O . ILE A 1 109 ? -26.452 -5.723 3.465 1.00 90.38 109 ILE A O 1
ATOM 889 N N . LYS A 1 110 ? -26.766 -3.524 3.800 1.00 91.56 110 LYS A N 1
ATOM 890 C CA . LYS A 1 110 ? -28.175 -3.641 4.234 1.00 91.56 110 LYS A CA 1
ATOM 891 C C . LYS A 1 110 ? -28.356 -4.687 5.353 1.00 91.56 110 LYS A C 1
ATOM 893 O O . LYS A 1 110 ? -29.226 -5.551 5.274 1.00 91.56 110 LYS A O 1
ATOM 898 N N . ASN A 1 111 ? -27.490 -4.636 6.369 1.00 89.88 111 ASN A N 1
ATOM 899 C CA . ASN A 1 111 ? -27.418 -5.575 7.499 1.00 89.88 111 ASN A CA 1
ATOM 900 C C . ASN A 1 111 ? -27.100 -7.044 7.171 1.00 89.88 111 ASN A C 1
ATOM 902 O O . ASN A 1 111 ? -27.061 -7.851 8.103 1.00 89.88 111 ASN A O 1
ATOM 906 N N . LYS A 1 112 ? -26.799 -7.396 5.918 1.00 92.38 112 LYS A N 1
ATOM 907 C CA . LYS A 1 112 ? -26.368 -8.746 5.528 1.00 92.38 112 LYS A CA 1
ATOM 908 C C . LYS A 1 112 ? -24.850 -8.790 5.331 1.00 92.38 112 LYS A C 1
ATOM 910 O O . LYS A 1 112 ? -24.320 -7.852 4.736 1.00 92.38 112 LYS A O 1
ATOM 915 N N . PRO A 1 113 ? -24.147 -9.823 5.826 1.00 93.06 113 PRO A N 1
ATOM 916 C CA . PRO A 1 113 ? -22.730 -9.996 5.540 1.00 93.06 113 PRO A CA 1
ATOM 917 C C . PRO A 1 113 ? -22.537 -10.405 4.075 1.00 93.06 113 PRO A C 1
ATOM 919 O O . PRO A 1 113 ? -23.248 -11.269 3.565 1.00 93.06 113 PRO A O 1
ATOM 922 N N . TYR A 1 114 ? -21.575 -9.773 3.414 1.00 93.94 114 TYR A N 1
ATOM 923 C CA . TYR A 1 114 ? -21.095 -10.110 2.082 1.00 93.94 114 TYR A CA 1
ATOM 924 C C . TYR A 1 114 ? -19.611 -10.411 2.185 1.00 93.94 114 TYR A C 1
ATOM 926 O O . TYR A 1 114 ? -18.840 -9.554 2.616 1.00 93.94 114 TYR A O 1
ATOM 934 N N . THR A 1 115 ? -19.243 -11.622 1.790 1.00 95.06 115 THR A N 1
ATOM 935 C CA . THR A 1 115 ? -17.862 -12.094 1.759 1.00 95.06 115 THR A CA 1
ATOM 936 C C . THR A 1 115 ? -17.371 -12.067 0.322 1.00 95.06 115 THR A C 1
ATOM 938 O O . THR A 1 115 ? -18.060 -12.559 -0.572 1.00 95.06 115 THR A O 1
ATOM 941 N N . ALA A 1 116 ? -16.187 -11.510 0.101 1.00 94.62 116 ALA A N 1
ATOM 942 C CA . ALA A 1 116 ? -15.519 -11.538 -1.190 1.00 94.62 116 ALA A CA 1
ATOM 943 C C . ALA A 1 116 ? -14.048 -11.913 -1.006 1.00 94.62 116 ALA A C 1
ATOM 945 O O . ALA A 1 116 ? -13.387 -11.427 -0.090 1.00 94.62 116 ALA A O 1
ATOM 946 N N . SER A 1 117 ? -13.538 -12.765 -1.891 1.00 97.62 117 SER A N 1
ATOM 947 C CA . SER A 1 117 ? -12.097 -12.958 -2.040 1.00 97.62 117 SER A CA 1
ATOM 948 C C . SER A 1 117 ? -11.542 -11.866 -2.940 1.00 97.62 117 SER A C 1
ATOM 950 O O . SER A 1 117 ? -12.170 -11.516 -3.939 1.00 97.62 117 SER A O 1
ATOM 952 N N . VAL A 1 118 ? -10.371 -11.342 -2.596 1.00 98.25 118 VAL A N 1
ATOM 953 C CA . VAL A 1 118 ? -9.693 -10.292 -3.355 1.00 98.25 118 VAL A CA 1
ATOM 954 C C . VAL A 1 118 ? -8.205 -10.602 -3.473 1.00 98.25 118 VAL A C 1
ATOM 956 O O . VAL A 1 118 ? -7.621 -11.269 -2.615 1.00 98.25 118 VAL A O 1
ATOM 959 N N . MET A 1 119 ? -7.584 -10.102 -4.536 1.00 98.69 119 MET A N 1
ATOM 960 C CA . MET A 1 119 ? -6.133 -10.080 -4.660 1.00 98.69 119 MET A CA 1
ATOM 961 C C . MET A 1 119 ? -5.619 -8.729 -4.166 1.00 98.69 119 MET A C 1
ATOM 963 O O . MET A 1 119 ? -5.950 -7.693 -4.736 1.00 98.69 119 MET A O 1
ATOM 967 N N . VAL A 1 120 ? -4.807 -8.727 -3.118 1.00 98.69 120 VAL A N 1
ATOM 968 C CA . VAL A 1 120 ? -4.143 -7.531 -2.597 1.00 98.69 120 VAL A CA 1
ATOM 969 C C . VAL A 1 120 ? -2.729 -7.472 -3.152 1.00 98.69 120 VAL A C 1
ATOM 971 O O . VAL A 1 120 ? -1.975 -8.436 -3.041 1.00 98.69 120 VAL A O 1
ATOM 974 N N . ILE A 1 121 ? -2.357 -6.349 -3.756 1.00 98.62 121 ILE A N 1
ATOM 975 C CA . ILE A 1 121 ? -1.018 -6.123 -4.307 1.00 98.62 121 ILE A CA 1
ATOM 976 C C . ILE A 1 121 ? -0.578 -4.724 -3.902 1.00 98.62 121 ILE A C 1
ATOM 978 O O . ILE A 1 121 ? -1.300 -3.762 -4.131 1.00 98.62 121 ILE A O 1
ATOM 982 N N . GLY A 1 122 ? 0.607 -4.561 -3.338 1.00 98.25 122 GLY A N 1
ATOM 983 C CA . GLY A 1 122 ? 1.059 -3.216 -3.015 1.00 98.25 122 GLY A CA 1
ATOM 984 C C . GLY A 1 122 ? 2.475 -3.135 -2.504 1.00 98.25 122 GLY A C 1
ATOM 985 O O . GLY A 1 122 ? 3.107 -4.153 -2.215 1.00 98.25 122 GLY A O 1
ATOM 986 N N . GLN A 1 123 ? 2.963 -1.904 -2.412 1.00 98.25 123 GLN A N 1
ATOM 987 C CA . GLN A 1 123 ? 4.272 -1.653 -1.836 1.00 98.25 123 GLN A CA 1
ATOM 988 C C . GLN A 1 123 ? 4.205 -1.642 -0.308 1.00 98.25 123 GLN A C 1
ATOM 990 O O . GLN A 1 123 ? 3.258 -1.134 0.288 1.00 98.25 123 GLN A O 1
ATOM 995 N N . GLU A 1 124 ? 5.222 -2.220 0.318 1.00 96.75 124 GLU A N 1
ATOM 996 C CA . GLU A 1 124 ? 5.335 -2.384 1.760 1.00 96.75 124 GLU A CA 1
ATOM 997 C C . GLU A 1 124 ? 6.538 -1.588 2.267 1.00 96.75 124 GLU A C 1
ATOM 999 O O . GLU A 1 124 ? 7.689 -1.898 1.953 1.00 96.75 124 GLU A O 1
ATOM 1004 N N . THR A 1 125 ? 6.260 -0.540 3.039 1.00 94.38 125 THR A N 1
ATOM 1005 C CA . THR A 1 125 ? 7.265 0.393 3.564 1.00 94.38 125 THR A CA 1
ATOM 1006 C C . THR A 1 125 ? 7.874 -0.065 4.888 1.00 94.38 125 THR A C 1
ATOM 1008 O O . THR A 1 125 ? 8.985 0.345 5.222 1.00 94.38 125 THR A O 1
ATOM 1011 N N . GLY A 1 126 ? 7.161 -0.899 5.648 1.00 92.06 126 GLY A N 1
ATOM 1012 C CA . GLY A 1 126 ? 7.420 -1.193 7.052 1.00 92.06 126 GLY A CA 1
ATOM 1013 C C . GLY A 1 126 ? 7.327 0.053 7.931 1.00 92.06 126 GLY A C 1
ATOM 1014 O O . GLY A 1 126 ? 6.840 1.107 7.514 1.00 92.06 126 GLY A O 1
ATOM 1015 N N . HIS A 1 127 ? 7.888 -0.056 9.134 1.00 93.19 127 HIS A N 1
ATOM 1016 C CA . HIS A 1 127 ? 8.012 1.042 10.097 1.00 93.19 127 HIS A CA 1
ATOM 1017 C C . HIS A 1 127 ? 9.475 1.473 10.260 1.00 93.19 127 HIS A C 1
ATOM 1019 O O . HIS A 1 127 ? 9.994 1.579 11.370 1.00 93.19 127 HIS A O 1
ATOM 1025 N N . GLY A 1 128 ? 10.154 1.712 9.132 1.00 85.00 128 GLY A N 1
ATOM 1026 C CA . GLY A 1 128 ? 11.600 1.975 9.093 1.00 85.00 128 GLY A CA 1
ATOM 1027 C C . GLY A 1 128 ? 12.450 0.743 8.767 1.00 85.00 128 GLY A C 1
ATOM 1028 O O . GLY A 1 128 ? 13.643 0.719 9.057 1.00 85.00 128 GLY A O 1
ATOM 1029 N N . ASP A 1 129 ? 11.843 -0.269 8.149 1.00 90.81 129 ASP A N 1
ATOM 1030 C CA . ASP A 1 129 ? 12.513 -1.491 7.709 1.00 90.81 129 ASP A CA 1
ATOM 1031 C C . ASP A 1 129 ? 13.418 -1.213 6.495 1.00 90.81 129 ASP A C 1
ATOM 1033 O O . ASP A 1 129 ? 12.963 -1.196 5.348 1.00 90.81 129 ASP A O 1
ATOM 1037 N N . GLU A 1 130 ? 14.724 -1.033 6.718 1.00 90.19 130 GLU A N 1
ATOM 1038 C CA . GLU A 1 130 ? 15.676 -0.717 5.636 1.00 90.19 130 GLU A CA 1
ATOM 1039 C C . GLU A 1 130 ? 15.667 -1.755 4.503 1.00 90.19 130 GLU A C 1
ATOM 1041 O O . GLU A 1 130 ? 15.755 -1.399 3.327 1.00 90.19 130 GLU A O 1
ATOM 1046 N N . PHE A 1 131 ? 15.479 -3.037 4.834 1.00 91.56 131 PHE A N 1
ATOM 1047 C CA . PHE A 1 131 ? 15.458 -4.128 3.854 1.00 91.56 131 PHE A CA 1
ATOM 1048 C C . PHE A 1 131 ? 14.303 -4.026 2.843 1.00 91.56 131 PHE A C 1
ATOM 1050 O O . PHE A 1 131 ? 14.336 -4.706 1.819 1.00 91.56 131 PHE A O 1
ATOM 1057 N N . ARG A 1 132 ? 13.299 -3.177 3.101 1.00 93.62 132 ARG A N 1
ATOM 1058 C CA . ARG A 1 132 ? 12.164 -2.911 2.204 1.00 93.62 132 ARG A CA 1
ATOM 1059 C C . ARG A 1 132 ? 12.359 -1.691 1.310 1.00 93.62 132 ARG A C 1
ATOM 1061 O O . ARG A 1 132 ? 11.456 -1.339 0.557 1.00 93.62 132 ARG A O 1
ATOM 1068 N N . ASN A 1 133 ? 13.510 -1.020 1.387 1.00 93.94 133 ASN A N 1
ATOM 1069 C CA . ASN A 1 133 ? 13.839 0.150 0.563 1.00 93.94 133 ASN A CA 1
ATOM 1070 C C . ASN A 1 133 ? 12.768 1.262 0.621 1.00 93.94 133 ASN A C 1
ATOM 1072 O O . ASN A 1 133 ? 12.513 1.939 -0.379 1.00 93.94 133 ASN A O 1
ATOM 1076 N N . GLY A 1 134 ? 12.078 1.403 1.760 1.00 92.69 134 GLY A N 1
ATOM 1077 C CA . GLY A 1 134 ? 10.967 2.345 1.922 1.00 92.69 134 GLY A CA 1
ATOM 1078 C C . GLY A 1 134 ? 9.816 2.131 0.932 1.00 92.69 134 GLY A C 1
ATOM 1079 O O . GLY A 1 134 ? 9.211 3.105 0.502 1.00 92.69 134 GLY A O 1
ATOM 1080 N N . GLY A 1 135 ? 9.555 0.891 0.501 1.00 95.12 135 GLY A N 1
ATOM 1081 C CA . GLY A 1 135 ? 8.535 0.578 -0.509 1.00 95.12 135 GLY A CA 1
ATOM 1082 C C . GLY A 1 135 ? 8.999 0.792 -1.956 1.00 95.12 135 GLY A C 1
ATOM 1083 O O . GLY A 1 135 ? 8.211 0.668 -2.897 1.00 95.12 135 GLY A O 1
ATOM 1084 N N . SER A 1 136 ? 10.278 1.105 -2.179 1.00 95.94 136 SER A N 1
ATOM 1085 C CA . SER A 1 136 ? 10.843 1.207 -3.529 1.00 95.94 136 SER A CA 1
ATOM 1086 C C . SER A 1 136 ? 11.061 -0.185 -4.105 1.00 95.94 136 SER A C 1
ATOM 1088 O O . SER A 1 136 ? 12.043 -0.857 -3.785 1.00 95.94 136 SER A O 1
ATOM 1090 N N . CYS A 1 137 ? 10.137 -0.623 -4.955 1.00 95.00 137 CYS A N 1
ATOM 1091 C CA . CYS A 1 137 ? 10.178 -1.965 -5.524 1.00 95.00 137 CYS A CA 1
ATOM 1092 C C . CYS A 1 137 ? 11.217 -2.085 -6.634 1.00 95.00 137 CYS A C 1
ATOM 1094 O O . CYS A 1 137 ? 11.367 -1.198 -7.482 1.00 95.00 137 CYS A O 1
ATOM 1096 N N . LYS A 1 138 ? 11.894 -3.224 -6.646 1.00 94.00 138 LYS A N 1
ATOM 1097 C CA . LYS A 1 138 ? 12.773 -3.676 -7.715 1.00 94.00 138 LYS A CA 1
ATOM 1098 C C . LYS A 1 138 ? 11.953 -4.292 -8.862 1.00 94.00 138 LYS A C 1
ATOM 1100 O O . LYS A 1 138 ? 10.766 -4.607 -8.691 1.00 94.00 138 LYS A O 1
ATOM 1105 N N . PRO A 1 139 ? 12.547 -4.472 -10.055 1.00 93.12 139 PRO A N 1
ATOM 1106 C CA . PRO A 1 139 ? 11.855 -5.069 -11.197 1.00 93.12 139 PRO A CA 1
ATOM 1107 C C . PRO A 1 139 ? 11.225 -6.435 -10.884 1.00 93.12 139 PRO A C 1
ATOM 1109 O O . PRO A 1 139 ? 10.088 -6.688 -11.272 1.00 93.12 139 PRO A O 1
ATOM 1112 N N . GLU A 1 140 ? 11.898 -7.296 -10.127 1.00 92.12 140 GLU A N 1
ATOM 1113 C CA . GLU A 1 140 ? 11.395 -8.609 -9.712 1.00 92.12 140 GLU A CA 1
ATOM 1114 C C . GLU A 1 140 ? 10.121 -8.519 -8.852 1.00 92.12 140 GLU A C 1
ATOM 1116 O O . GLU A 1 140 ? 9.188 -9.304 -9.045 1.00 92.12 140 GLU A O 1
ATOM 1121 N N . GLY A 1 141 ? 10.007 -7.503 -7.988 1.00 94.12 141 GLY A N 1
ATOM 1122 C CA . GLY A 1 141 ? 8.788 -7.213 -7.232 1.00 94.12 141 GLY A CA 1
ATOM 1123 C C . GLY A 1 141 ? 7.630 -6.839 -8.154 1.00 94.12 141 GLY A C 1
ATOM 1124 O O . GLY A 1 141 ? 6.543 -7.415 -8.074 1.00 94.12 141 GLY A O 1
ATOM 1125 N N . ASN A 1 142 ? 7.876 -5.952 -9.118 1.00 94.88 142 ASN A N 1
ATOM 1126 C CA . ASN A 1 142 ? 6.871 -5.588 -10.119 1.00 94.88 142 ASN A CA 1
ATOM 1127 C C . ASN A 1 142 ? 6.486 -6.769 -11.030 1.00 94.88 142 ASN A C 1
ATOM 1129 O O . ASN A 1 142 ? 5.327 -6.879 -11.435 1.00 94.88 142 ASN A O 1
ATOM 1133 N N . ALA A 1 143 ? 7.416 -7.680 -11.323 1.00 94.19 143 ALA A N 1
ATOM 1134 C CA . ALA A 1 143 ? 7.126 -8.911 -12.054 1.00 94.19 143 ALA A CA 1
ATOM 1135 C C . ALA A 1 143 ? 6.242 -9.872 -11.238 1.00 94.19 143 ALA A C 1
ATOM 1137 O O . ALA A 1 143 ? 5.300 -10.453 -11.788 1.00 94.19 143 ALA A O 1
ATOM 1138 N N . LYS A 1 144 ? 6.483 -9.986 -9.923 1.00 95.06 144 LYS A N 1
ATOM 1139 C CA . LYS A 1 144 ? 5.611 -10.715 -8.988 1.00 95.06 144 LYS A CA 1
ATOM 1140 C C . LYS A 1 144 ? 4.196 -10.130 -8.981 1.00 95.06 144 LYS A C 1
ATOM 1142 O O . LYS A 1 144 ? 3.232 -10.879 -9.135 1.00 95.06 144 LYS A O 1
ATOM 1147 N N . ALA A 1 145 ? 4.070 -8.805 -8.902 1.00 96.94 145 ALA A N 1
ATOM 1148 C CA . ALA A 1 145 ? 2.781 -8.118 -8.981 1.00 96.94 145 ALA A CA 1
ATOM 1149 C C . ALA A 1 145 ? 2.028 -8.468 -10.277 1.00 96.94 145 ALA A C 1
ATOM 1151 O O . ALA A 1 145 ? 0.885 -8.915 -10.229 1.00 96.94 145 ALA A O 1
ATOM 1152 N N . LEU A 1 146 ? 2.691 -8.377 -11.436 1.00 97.00 146 LEU A N 1
ATOM 1153 C CA . LEU A 1 146 ? 2.099 -8.738 -12.729 1.00 97.00 146 LEU A CA 1
ATOM 1154 C C . LEU A 1 146 ? 1.604 -10.187 -12.786 1.00 97.00 146 LEU A C 1
ATOM 1156 O O . LEU A 1 146 ? 0.550 -10.468 -13.362 1.00 97.00 146 LEU A O 1
ATOM 1160 N N . ARG A 1 147 ? 2.362 -11.126 -12.214 1.00 96.06 147 ARG A N 1
ATOM 1161 C CA . ARG A 1 147 ? 1.949 -12.530 -12.138 1.00 96.06 147 ARG A CA 1
ATOM 1162 C C . ARG A 1 147 ? 0.634 -12.663 -11.375 1.00 96.06 147 ARG A C 1
ATOM 1164 O O . ARG A 1 147 ? -0.290 -13.295 -11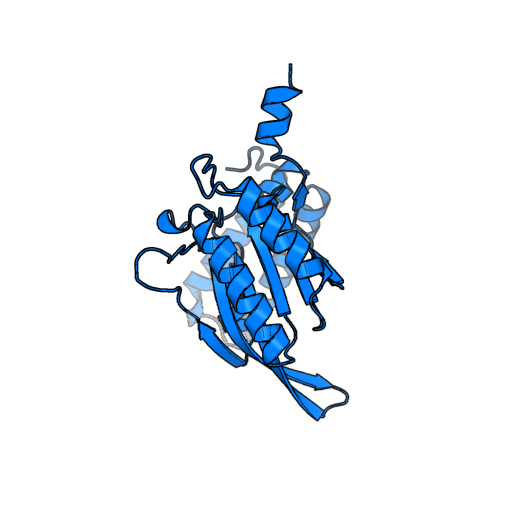.883 1.00 96.06 147 ARG A O 1
ATOM 1171 N N . TYR A 1 148 ? 0.528 -12.046 -10.201 1.00 97.50 148 TYR A N 1
ATOM 1172 C CA . TYR A 1 148 ? -0.667 -12.168 -9.367 1.00 97.50 148 TYR A CA 1
ATOM 1173 C C . TYR A 1 148 ? -1.861 -11.349 -9.865 1.00 97.50 148 TYR A C 1
ATOM 1175 O O . TYR A 1 148 ? -2.994 -11.776 -9.660 1.00 97.50 148 TYR A O 1
ATOM 1183 N N . MET A 1 149 ? -1.642 -10.280 -10.636 1.00 98.38 149 MET A N 1
ATOM 1184 C CA . MET A 1 149 ? -2.713 -9.630 -11.405 1.00 98.38 149 MET A CA 1
ATOM 1185 C C . MET A 1 149 ? -3.390 -10.612 -12.378 1.00 98.38 149 MET A C 1
ATOM 1187 O O . MET A 1 149 ? -4.615 -10.677 -12.454 1.00 98.38 149 MET A O 1
ATOM 1191 N N . LYS A 1 150 ? -2.605 -11.427 -13.097 1.00 98.06 150 LYS A N 1
ATOM 1192 C CA . LYS A 1 150 ? -3.143 -12.445 -14.022 1.00 98.06 150 LYS A CA 1
ATOM 1193 C C . LYS A 1 150 ? -3.834 -13.597 -13.294 1.00 98.06 150 LYS A C 1
ATOM 1195 O O . LYS A 1 150 ? -4.817 -14.140 -13.798 1.00 98.06 150 LYS A O 1
ATOM 1200 N N . VAL A 1 151 ? -3.328 -13.975 -12.118 1.00 97.81 151 VAL A N 1
ATOM 1201 C CA . VAL A 1 151 ? -3.997 -14.958 -11.252 1.00 97.81 151 VAL A CA 1
ATOM 1202 C C . VAL A 1 151 ? -5.361 -14.425 -10.820 1.00 97.81 151 VAL A C 1
ATOM 1204 O O . VAL A 1 151 ? -6.347 -15.134 -10.975 1.00 97.81 151 VAL A O 1
ATOM 1207 N N . ALA A 1 152 ? -5.440 -13.169 -10.372 1.00 98.38 152 ALA A N 1
ATOM 1208 C CA . ALA A 1 152 ? -6.705 -12.545 -9.990 1.00 98.38 152 ALA A CA 1
ATOM 1209 C C . ALA A 1 152 ? -7.723 -12.534 -11.141 1.00 98.38 152 ALA A C 1
ATOM 1211 O O . ALA A 1 152 ? -8.884 -12.886 -10.939 1.00 98.38 152 ALA A O 1
ATOM 1212 N N . GLU A 1 153 ? -7.279 -12.218 -12.364 1.00 98.38 153 GLU A N 1
ATOM 1213 C CA . GLU A 1 153 ? -8.125 -12.299 -13.560 1.00 98.38 153 GLU A CA 1
ATOM 1214 C C . GLU A 1 153 ? -8.632 -13.722 -13.832 1.00 98.38 153 GLU A C 1
ATOM 1216 O O . GLU A 1 153 ? -9.813 -13.907 -14.131 1.00 98.38 153 GLU A O 1
ATOM 1221 N N . THR A 1 154 ? -7.754 -14.719 -13.695 1.00 98.25 154 THR A N 1
ATOM 1222 C CA . THR A 1 154 ? -8.086 -16.140 -13.895 1.00 98.25 154 THR A CA 1
ATOM 1223 C C . THR A 1 154 ? -9.092 -16.637 -12.858 1.00 98.25 154 THR A C 1
ATOM 1225 O O . THR A 1 154 ? -9.989 -17.406 -13.187 1.00 98.25 154 THR A O 1
ATOM 1228 N N . GLU A 1 155 ? -8.959 -16.190 -11.611 1.00 98.00 155 GLU A N 1
ATOM 1229 C CA . GLU A 1 155 ? -9.871 -16.531 -10.516 1.00 98.00 155 GLU A CA 1
ATOM 1230 C C . GLU A 1 155 ? -11.142 -15.669 -10.491 1.00 98.00 155 GLU A C 1
ATOM 1232 O O . GLU A 1 155 ? -12.038 -15.926 -9.689 1.00 98.00 155 GLU A O 1
ATOM 1237 N N . HIS A 1 156 ? -11.234 -14.661 -11.363 1.00 97.94 156 HIS A N 1
ATOM 1238 C CA . HIS A 1 156 ? -12.337 -13.701 -11.419 1.00 97.94 156 HIS A CA 1
ATOM 1239 C C . HIS A 1 156 ? -12.567 -12.945 -10.099 1.00 97.94 156 HIS A C 1
ATOM 1241 O O . HIS A 1 156 ? -13.706 -12.642 -9.738 1.00 97.94 156 HIS A O 1
ATOM 1247 N N . ILE A 1 157 ? -11.485 -12.616 -9.389 1.00 98.19 157 ILE A N 1
ATOM 1248 C CA . ILE A 1 157 ? -11.526 -11.828 -8.151 1.00 98.19 157 ILE A CA 1
ATOM 1249 C C . ILE A 1 157 ? -11.003 -10.405 -8.391 1.00 98.19 157 ILE A C 1
ATOM 1251 O O . ILE A 1 157 ? -10.095 -10.215 -9.203 1.00 98.19 157 ILE A O 1
ATOM 1255 N N . PRO A 1 158 ? -11.558 -9.387 -7.709 1.00 98.12 158 PRO A N 1
ATOM 1256 C CA . PRO A 1 158 ? -11.088 -8.013 -7.836 1.00 98.12 158 PRO A CA 1
ATOM 1257 C C . PRO A 1 158 ? -9.683 -7.840 -7.250 1.00 98.12 158 PRO A C 1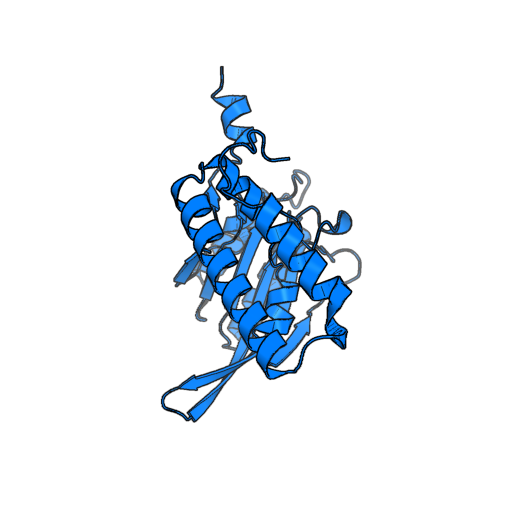
ATOM 1259 O O . PRO A 1 158 ? -9.237 -8.624 -6.404 1.00 98.12 158 PRO A O 1
ATOM 1262 N N . ILE A 1 159 ? -9.005 -6.777 -7.683 1.00 98.69 159 ILE A N 1
ATOM 1263 C CA . ILE A 1 159 ? -7.660 -6.422 -7.232 1.00 98.69 159 ILE A CA 1
ATOM 1264 C C . ILE A 1 159 ? -7.707 -5.131 -6.414 1.00 98.69 159 ILE A C 1
ATOM 1266 O O . ILE A 1 159 ? -8.241 -4.115 -6.866 1.00 98.69 159 ILE A O 1
ATOM 1270 N N . HIS A 1 160 ? -7.123 -5.168 -5.219 1.00 98.62 160 HIS A N 1
ATOM 1271 C CA . HIS A 1 160 ? -6.887 -4.005 -4.372 1.00 98.62 160 HIS A CA 1
ATOM 1272 C C . HIS A 1 160 ? -5.399 -3.647 -4.404 1.00 98.62 160 HIS A C 1
ATOM 1274 O O . HIS A 1 160 ? -4.558 -4.393 -3.898 1.00 98.62 160 HIS A O 1
ATOM 1280 N N . PHE A 1 161 ? -5.086 -2.501 -5.000 1.00 98.81 161 PHE A N 1
ATOM 1281 C CA . PHE A 1 161 ? -3.741 -1.956 -5.074 1.00 98.81 161 PHE A CA 1
ATOM 1282 C C . PHE A 1 161 ? -3.459 -0.983 -3.930 1.00 98.81 161 PHE A C 1
ATOM 1284 O O . PHE A 1 161 ? -4.265 -0.092 -3.665 1.00 98.81 161 PHE A O 1
ATOM 1291 N N . TYR A 1 162 ? -2.290 -1.092 -3.303 1.00 98.62 162 TYR A N 1
ATOM 1292 C CA . TYR A 1 162 ? -1.824 -0.140 -2.291 1.00 98.62 162 TYR A CA 1
ATOM 1293 C C . TYR A 1 162 ? -0.508 0.499 -2.723 1.00 98.62 162 TYR A C 1
ATOM 1295 O O . TYR A 1 162 ? 0.511 -0.179 -2.844 1.00 98.62 162 TYR A O 1
ATOM 1303 N N . ILE A 1 163 ? -0.564 1.803 -2.997 1.00 98.56 163 ILE A N 1
ATOM 1304 C CA . ILE A 1 163 ? 0.496 2.564 -3.659 1.00 98.56 163 ILE A CA 1
ATOM 1305 C C . ILE A 1 163 ? 1.288 3.372 -2.635 1.00 98.56 163 ILE A C 1
ATOM 1307 O O . ILE A 1 163 ? 0.930 4.525 -2.360 1.00 98.56 163 ILE A O 1
ATOM 1311 N N . PHE A 1 164 ? 2.310 2.743 -2.043 1.00 97.19 164 PHE A N 1
ATOM 1312 C CA . PHE A 1 164 ? 3.120 3.261 -0.927 1.00 97.19 164 PHE A CA 1
ATOM 1313 C C . PHE A 1 164 ? 4.606 3.257 -1.302 1.00 97.19 164 PHE A C 1
ATOM 1315 O O . PHE A 1 164 ? 5.385 2.421 -0.847 1.00 97.19 164 PHE A O 1
ATOM 1322 N N . THR A 1 165 ? 5.000 4.150 -2.206 1.00 96.75 165 THR A N 1
ATOM 1323 C CA . THR A 1 165 ? 6.341 4.130 -2.784 1.00 96.75 165 THR A CA 1
ATOM 1324 C C . THR A 1 165 ? 6.866 5.533 -3.095 1.00 96.75 165 THR A C 1
ATOM 1326 O O . 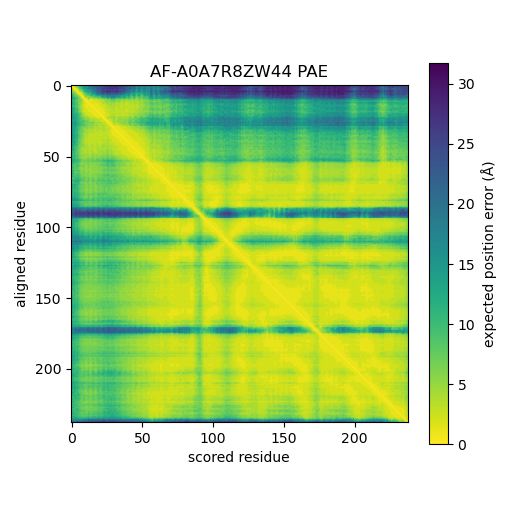THR A 1 165 ? 6.168 6.313 -3.747 1.00 96.75 165 THR A O 1
ATOM 1329 N N . PRO A 1 166 ? 8.113 5.870 -2.719 1.00 94.75 166 PRO A N 1
ATOM 1330 C CA . PRO A 1 166 ? 8.748 7.117 -3.145 1.00 94.75 166 PRO A CA 1
ATOM 1331 C C . PRO A 1 166 ? 9.168 7.069 -4.625 1.00 94.75 166 PRO A C 1
ATOM 1333 O O . PRO A 1 166 ? 9.457 8.106 -5.224 1.00 94.75 166 PRO A O 1
ATOM 1336 N N . GLY A 1 167 ? 9.182 5.878 -5.234 1.00 94.56 167 GLY A N 1
ATOM 1337 C CA . GLY A 1 167 ? 9.590 5.636 -6.610 1.00 94.56 167 GLY A CA 1
ATOM 1338 C C . GLY A 1 167 ? 10.055 4.197 -6.821 1.00 94.56 167 GLY A C 1
ATOM 1339 O O . GLY A 1 167 ? 10.179 3.414 -5.887 1.00 94.56 167 GLY A O 1
ATOM 1340 N N . SER A 1 168 ? 10.335 3.832 -8.071 1.00 93.62 168 SER A N 1
ATOM 1341 C CA . SER A 1 168 ? 10.941 2.527 -8.356 1.00 93.62 168 SER A CA 1
ATOM 1342 C C . SER A 1 168 ? 12.368 2.479 -7.821 1.00 93.62 168 SER A C 1
ATOM 1344 O O . SER A 1 168 ? 13.091 3.473 -7.909 1.00 93.62 168 SER A O 1
ATOM 1346 N N . TYR A 1 169 ? 12.812 1.308 -7.362 1.00 93.31 169 TYR A N 1
ATOM 1347 C CA . TYR A 1 169 ? 14.228 1.099 -7.086 1.00 93.31 169 TYR A CA 1
ATOM 1348 C C . TYR A 1 169 ? 15.026 1.284 -8.393 1.00 93.31 169 TYR A C 1
ATOM 1350 O O . TYR A 1 169 ? 14.617 0.728 -9.423 1.00 93.31 169 TYR A O 1
ATOM 1358 N N . PRO A 1 170 ? 16.118 2.072 -8.396 1.00 88.19 170 PRO A N 1
ATOM 1359 C CA . PRO A 1 170 ? 16.796 2.497 -9.620 1.00 88.19 170 PRO A CA 1
ATOM 1360 C C . PRO A 1 170 ? 17.693 1.384 -10.189 1.00 88.19 170 PRO A C 1
ATOM 1362 O O . PRO A 1 170 ? 18.913 1.421 -10.060 1.00 88.19 170 PRO A O 1
ATOM 1365 N N . VAL A 1 171 ? 17.079 0.376 -10.815 1.00 87.50 171 VAL A N 1
ATOM 1366 C CA . VAL A 1 171 ? 17.778 -0.686 -11.561 1.00 87.50 171 VAL A CA 1
ATOM 1367 C C . VAL A 1 171 ? 17.697 -0.402 -13.058 1.00 87.50 171 VAL A C 1
ATOM 1369 O O . VAL A 1 171 ? 16.608 -0.443 -13.641 1.00 87.50 171 VAL A O 1
ATOM 1372 N N . GLU A 1 172 ? 18.846 -0.143 -13.681 1.00 81.44 172 GLU A N 1
ATOM 1373 C CA . GLU A 1 172 ? 18.947 0.075 -15.132 1.00 81.44 172 GLU A CA 1
ATOM 1374 C C . GLU A 1 172 ? 19.302 -1.198 -15.916 1.00 81.44 172 GLU A C 1
ATOM 1376 O O . GLU A 1 172 ? 18.906 -1.336 -17.075 1.00 81.44 172 GLU A O 1
ATOM 1381 N N . GLU A 1 173 ? 20.004 -2.149 -15.293 1.00 75.94 173 GLU A N 1
ATOM 1382 C CA . GLU A 1 173 ? 20.385 -3.415 -15.928 1.00 75.94 173 GLU A CA 1
ATOM 1383 C C . GLU A 1 173 ? 19.174 -4.307 -16.228 1.00 75.94 173 GLU A C 1
ATOM 1385 O O . GLU A 1 173 ? 18.153 -4.268 -15.545 1.00 75.94 173 GLU A O 1
ATOM 1390 N N . TYR A 1 174 ? 19.284 -5.128 -17.275 1.00 72.50 174 TYR A N 1
ATOM 1391 C CA . TYR A 1 174 ? 18.186 -5.975 -17.735 1.00 72.50 174 TYR A CA 1
ATOM 1392 C C . TYR A 1 174 ? 17.834 -7.085 -16.720 1.00 72.50 174 TYR A C 1
ATOM 1394 O O . TYR A 1 174 ? 18.729 -7.843 -16.344 1.00 72.50 174 TYR A O 1
ATOM 1402 N N . PRO A 1 175 ? 16.543 -7.289 -16.376 1.00 67.38 175 PRO A N 1
ATOM 1403 C CA . PRO A 1 175 ? 15.375 -6.504 -16.782 1.00 67.38 175 PRO A CA 1
ATOM 1404 C C . PRO A 1 175 ? 15.239 -5.217 -15.949 1.00 67.38 175 PRO A C 1
ATOM 1406 O O . PRO A 1 175 ? 14.970 -5.270 -14.754 1.00 67.38 175 PRO A O 1
ATOM 1409 N N . GLY A 1 176 ? 15.370 -4.055 -16.596 1.00 86.62 176 GLY A N 1
ATOM 1410 C CA . GLY A 1 176 ? 15.370 -2.765 -15.902 1.00 86.62 176 GLY A CA 1
ATOM 1411 C C . GLY A 1 176 ? 13.985 -2.337 -15.414 1.00 86.62 176 GLY A C 1
ATOM 1412 O O . GLY A 1 176 ? 12.950 -2.779 -15.931 1.00 86.62 176 GLY A O 1
ATOM 1413 N N . ALA A 1 177 ? 13.962 -1.405 -14.460 1.00 91.88 177 ALA A N 1
ATOM 1414 C CA . ALA A 1 177 ? 12.742 -0.882 -13.842 1.00 91.88 177 ALA A CA 1
ATOM 1415 C C . ALA A 1 177 ? 11.717 -0.392 -14.876 1.00 91.88 177 ALA A C 1
ATOM 1417 O O . ALA A 1 177 ? 10.560 -0.813 -14.861 1.00 91.88 177 ALA A O 1
ATOM 1418 N N . ALA A 1 178 ? 12.155 0.430 -15.834 1.00 92.75 178 ALA A N 1
ATOM 1419 C CA . ALA A 1 178 ? 11.282 1.004 -16.856 1.00 92.75 178 ALA A CA 1
ATOM 1420 C C . ALA A 1 178 ? 10.574 -0.065 -17.707 1.00 92.75 178 ALA A C 1
ATOM 1422 O O . ALA A 1 178 ? 9.379 0.050 -17.987 1.00 92.75 178 ALA A O 1
ATOM 1423 N N . GLN A 1 179 ? 11.288 -1.131 -18.088 1.00 93.69 179 GLN A N 1
ATOM 1424 C CA . GLN A 1 179 ? 10.707 -2.204 -18.893 1.00 93.69 179 GLN A CA 1
ATOM 1425 C C . GLN A 1 179 ? 9.609 -2.934 -18.120 1.00 93.69 179 GLN A C 1
ATOM 1427 O O . GLN A 1 179 ? 8.547 -3.217 -18.680 1.00 93.69 179 GLN A O 1
ATOM 1432 N N . GLN A 1 180 ? 9.854 -3.250 -16.848 1.00 94.62 180 GLN A N 1
ATOM 1433 C CA . GLN A 1 180 ? 8.871 -3.974 -16.056 1.00 94.62 180 GLN A CA 1
ATOM 1434 C C . GLN A 1 180 ? 7.656 -3.102 -15.710 1.00 94.62 180 GLN A C 1
ATOM 1436 O O . GLN A 1 180 ? 6.530 -3.582 -15.819 1.00 94.62 180 GLN A O 1
ATOM 1441 N N . ILE A 1 181 ? 7.853 -1.815 -15.405 1.00 96.19 181 ILE A N 1
ATOM 1442 C CA . ILE A 1 181 ? 6.758 -0.849 -15.216 1.00 96.19 181 ILE A CA 1
ATOM 1443 C C . ILE A 1 181 ? 5.869 -0.800 -16.466 1.00 96.19 181 ILE A C 1
ATOM 1445 O O . ILE A 1 181 ? 4.652 -0.958 -16.370 1.00 96.19 181 ILE A O 1
ATOM 1449 N N . ALA A 1 182 ? 6.466 -0.670 -17.656 1.00 96.56 182 ALA A N 1
ATOM 1450 C CA . ALA A 1 182 ? 5.720 -0.638 -18.912 1.00 96.56 182 ALA A CA 1
ATOM 1451 C C . ALA A 1 182 ? 4.912 -1.927 -19.155 1.00 96.56 182 ALA A C 1
ATOM 1453 O O . ALA A 1 182 ? 3.764 -1.866 -19.600 1.00 96.56 182 ALA A O 1
ATOM 1454 N N . ARG A 1 183 ? 5.479 -3.100 -18.830 1.00 96.69 183 ARG A N 1
ATOM 1455 C CA . ARG A 1 183 ? 4.770 -4.390 -18.918 1.00 96.69 183 ARG A CA 1
ATOM 1456 C C . ARG A 1 183 ? 3.562 -4.439 -17.989 1.00 96.69 183 ARG A C 1
ATOM 1458 O O . ARG A 1 183 ? 2.511 -4.919 -18.414 1.00 96.69 183 ARG A O 1
ATOM 1465 N N . ASN A 1 184 ? 3.702 -3.951 -16.759 1.00 97.75 184 ASN A N 1
ATOM 1466 C CA . ASN A 1 184 ? 2.604 -3.929 -15.800 1.00 97.75 184 ASN A CA 1
ATOM 1467 C C . ASN A 1 184 ? 1.483 -3.002 -16.265 1.00 97.75 184 ASN A C 1
ATOM 1469 O O . ASN A 1 184 ? 0.338 -3.438 -16.326 1.00 97.75 184 ASN A O 1
ATOM 1473 N N . ILE A 1 185 ? 1.813 -1.770 -16.667 1.00 98.12 185 ILE A N 1
ATOM 1474 C CA . ILE A 1 185 ? 0.828 -0.810 -17.184 1.00 98.12 185 ILE A CA 1
ATOM 1475 C C . ILE A 1 185 ? 0.072 -1.429 -18.359 1.00 98.12 185 ILE A C 1
ATOM 1477 O O . ILE A 1 185 ? -1.155 -1.478 -18.349 1.00 98.12 185 ILE A O 1
ATOM 1481 N N . TYR A 1 186 ? 0.792 -1.986 -19.337 1.00 98.25 186 TYR A N 1
ATOM 1482 C CA . TYR A 1 186 ? 0.173 -2.636 -20.489 1.00 98.25 186 TYR A CA 1
ATOM 1483 C C . TYR A 1 186 ? -0.763 -3.784 -20.093 1.00 98.25 186 TYR A C 1
ATOM 1485 O O . TYR A 1 186 ? -1.854 -3.904 -20.646 1.00 98.25 186 TYR A O 1
ATOM 1493 N N . ALA A 1 187 ? -0.364 -4.625 -19.139 1.00 98.06 187 ALA A N 1
ATOM 1494 C CA . ALA A 1 187 ? -1.203 -5.718 -18.668 1.00 98.06 187 ALA A CA 1
ATOM 1495 C C . ALA A 1 187 ? -2.463 -5.209 -17.961 1.00 98.06 187 ALA A C 1
ATOM 1497 O O . ALA A 1 187 ? -3.550 -5.682 -18.285 1.00 98.06 187 ALA A O 1
ATOM 1498 N N . MET A 1 188 ? -2.332 -4.214 -17.077 1.00 98.38 188 MET A N 1
ATOM 1499 C CA . MET A 1 188 ? -3.459 -3.617 -16.358 1.00 98.38 188 MET A CA 1
ATOM 1500 C C . MET A 1 188 ? -4.519 -3.052 -17.314 1.00 98.38 188 MET A C 1
ATOM 1502 O O . MET A 1 188 ? -5.703 -3.229 -17.058 1.00 98.38 188 MET A O 1
ATOM 1506 N N . THR A 1 189 ? -4.136 -2.492 -18.474 1.00 97.88 189 THR A N 1
ATOM 1507 C CA . THR A 1 189 ? -5.114 -2.009 -19.482 1.00 97.88 189 THR A CA 1
ATOM 1508 C C . THR A 1 189 ? -6.030 -3.099 -20.053 1.00 97.88 189 THR A C 1
ATOM 1510 O O . THR A 1 189 ? -7.029 -2.784 -20.697 1.00 97.88 189 THR A O 1
ATOM 1513 N N . LYS A 1 190 ? -5.676 -4.378 -19.880 1.00 97.31 190 LYS A N 1
ATOM 1514 C CA . LYS A 1 190 ? -6.387 -5.522 -20.465 1.00 97.31 190 LYS A CA 1
ATOM 1515 C C . LYS A 1 190 ? -7.107 -6.393 -19.442 1.00 97.31 190 LYS A C 1
ATOM 1517 O O . LYS A 1 190 ? -7.836 -7.288 -19.871 1.00 97.31 190 LYS A O 1
ATOM 1522 N N . LEU A 1 191 ? -6.885 -6.159 -18.148 1.00 97.88 191 LEU A N 1
ATOM 1523 C CA . LEU A 1 191 ? -7.502 -6.948 -17.088 1.00 97.88 191 LEU A CA 1
ATOM 1524 C C . LEU A 1 191 ? -9.018 -6.749 -17.097 1.00 97.88 191 LEU A C 1
ATOM 1526 O O . LEU A 1 191 ? -9.515 -5.641 -17.288 1.00 97.88 191 LEU A O 1
ATOM 1530 N N . ARG A 1 192 ? -9.754 -7.844 -16.898 1.00 97.88 192 ARG A N 1
ATOM 1531 C CA . ARG A 1 192 ? -11.229 -7.864 -16.915 1.00 97.88 192 ARG A CA 1
ATOM 1532 C C . ARG A 1 192 ? -11.872 -7.939 -15.533 1.00 97.88 192 ARG A C 1
ATOM 1534 O O . ARG A 1 192 ? -13.082 -8.139 -15.433 1.00 97.88 192 ARG A O 1
ATOM 1541 N N . VAL A 1 193 ? -11.073 -7.826 -14.479 1.00 98.25 193 VAL A N 1
ATOM 1542 C CA . VAL A 1 193 ? -11.538 -7.810 -13.088 1.00 98.25 193 VAL A CA 1
ATOM 1543 C C . VAL A 1 193 ? -11.535 -6.385 -12.543 1.00 98.25 193 VAL A C 1
ATOM 1545 O O . VAL A 1 193 ? -10.698 -5.595 -12.974 1.00 98.25 193 VAL A O 1
ATOM 1548 N N . PRO A 1 194 ? -12.426 -6.049 -11.592 1.00 98.06 194 PRO A N 1
ATOM 1549 C CA . PRO A 1 194 ? -12.432 -4.726 -10.984 1.00 98.06 194 PRO A CA 1
ATOM 1550 C C . PRO A 1 194 ? -11.112 -4.437 -10.269 1.00 98.06 194 PRO A C 1
ATOM 1552 O O . PRO A 1 194 ? -10.628 -5.265 -9.493 1.00 98.06 194 PRO A O 1
ATOM 1555 N N . MET A 1 195 ? -10.561 -3.251 -10.493 1.00 98.56 195 MET A N 1
ATOM 1556 C CA . MET A 1 195 ? -9.323 -2.784 -9.882 1.00 98.56 195 MET A CA 1
ATOM 1557 C C . MET A 1 195 ? -9.577 -1.502 -9.096 1.00 98.56 195 MET A C 1
ATOM 1559 O O . MET A 1 195 ? -10.075 -0.509 -9.631 1.00 98.56 195 MET A O 1
ATOM 1563 N N . ILE A 1 196 ? -9.177 -1.494 -7.829 1.00 98.25 196 ILE A N 1
ATOM 1564 C CA . ILE A 1 196 ? -9.236 -0.315 -6.960 1.00 98.25 196 ILE A CA 1
ATOM 1565 C C . ILE A 1 196 ? -7.833 -0.070 -6.432 1.00 98.25 196 ILE A C 1
ATOM 1567 O O . ILE A 1 196 ? -7.202 -1.004 -5.953 1.00 98.25 196 ILE A O 1
ATOM 1571 N N . SER A 1 197 ? -7.347 1.166 -6.491 1.00 98.31 197 SER A N 1
ATOM 1572 C CA . SER A 1 197 ? -6.076 1.544 -5.879 1.00 98.31 197 SER A CA 1
ATOM 1573 C C . SER A 1 197 ? -6.266 2.548 -4.752 1.00 98.31 197 SER A C 1
ATOM 1575 O O . SER A 1 197 ? -7.188 3.363 -4.774 1.00 98.31 197 SER A O 1
ATOM 1577 N N . PHE A 1 198 ? -5.391 2.474 -3.756 1.00 98.50 198 PHE A N 1
ATOM 1578 C CA . PHE A 1 198 ? -5.324 3.389 -2.628 1.00 98.50 198 PHE A CA 1
ATOM 1579 C C . PHE A 1 198 ? -3.902 3.938 -2.493 1.00 98.50 198 PHE A C 1
ATOM 1581 O O . PHE A 1 198 ? -2.946 3.182 -2.331 1.00 98.50 198 PHE A O 1
ATOM 1588 N N . ILE A 1 199 ? -3.762 5.259 -2.563 1.00 98.31 199 ILE A N 1
ATOM 1589 C CA . ILE A 1 199 ? -2.478 5.961 -2.608 1.00 98.31 199 ILE A CA 1
ATOM 1590 C C . ILE A 1 199 ? -2.174 6.603 -1.257 1.00 98.31 199 ILE A C 1
ATOM 1592 O O . ILE A 1 199 ? -2.972 7.379 -0.727 1.00 98.31 199 ILE A O 1
ATOM 1596 N N . SER A 1 200 ? -0.982 6.315 -0.737 1.00 96.81 200 SER A N 1
ATOM 1597 C CA . SER A 1 200 ? -0.386 7.031 0.396 1.00 96.81 200 SER A CA 1
ATOM 1598 C C . SER A 1 200 ? 0.786 7.878 -0.096 1.00 96.81 200 SER A C 1
ATOM 1600 O O . SER A 1 200 ? 0.716 9.104 -0.061 1.00 96.81 200 SER A O 1
ATOM 1602 N N . GLU A 1 201 ? 1.810 7.226 -0.649 1.00 96.38 201 GLU A N 1
ATOM 1603 C CA . GLU A 1 201 ? 2.942 7.859 -1.325 1.00 96.38 201 GLU A CA 1
ATOM 1604 C C . GLU A 1 201 ? 2.980 7.375 -2.775 1.00 96.38 201 GLU A C 1
ATOM 1606 O O . GLU A 1 201 ? 3.255 6.210 -3.047 1.00 96.38 201 GLU A O 1
ATOM 1611 N N . GLY A 1 202 ? 2.655 8.260 -3.712 1.00 96.88 202 GLY A N 1
ATOM 1612 C CA . GLY A 1 202 ? 2.620 7.978 -5.141 1.00 96.88 202 GLY A CA 1
ATOM 1613 C C . GLY A 1 202 ? 3.852 8.529 -5.851 1.00 96.88 202 GLY A C 1
ATOM 1614 O O . GLY A 1 202 ? 3.812 9.623 -6.414 1.00 96.88 202 GLY A O 1
ATOM 1615 N N . GLY A 1 203 ? 4.958 7.792 -5.833 1.00 96.12 203 GLY A N 1
ATOM 1616 C CA . GLY A 1 203 ? 6.196 8.163 -6.513 1.00 96.12 203 GLY A CA 1
ATOM 1617 C C . GLY A 1 203 ? 6.272 7.703 -7.970 1.00 96.12 203 GLY A C 1
ATOM 1618 O O . GLY A 1 203 ? 6.637 6.560 -8.252 1.00 96.12 203 GLY A O 1
ATOM 1619 N N . SER A 1 204 ? 6.028 8.620 -8.909 1.00 94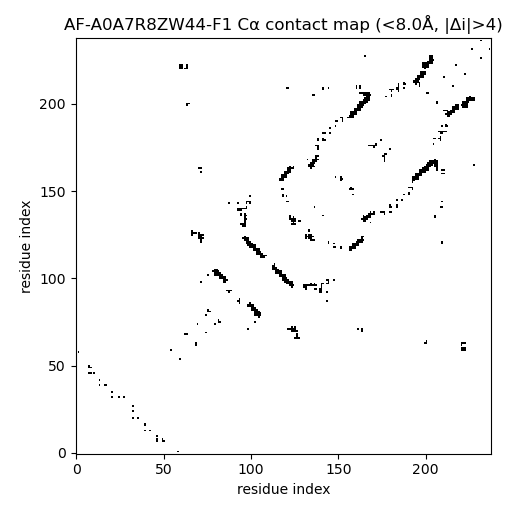.69 204 SER A N 1
ATOM 1620 C CA . SER A 1 204 ? 6.378 8.500 -10.334 1.00 94.69 204 SER A CA 1
ATOM 1621 C C . SER A 1 204 ? 5.959 7.161 -10.979 1.00 94.69 204 SER A C 1
ATOM 1623 O O . SER A 1 204 ? 4.895 6.610 -10.691 1.00 94.69 204 SER A O 1
ATOM 1625 N N . GLY A 1 205 ? 6.797 6.615 -11.865 1.00 94.44 205 GLY A N 1
ATOM 1626 C CA . GLY A 1 205 ? 6.583 5.323 -12.515 1.00 94.44 205 GLY A CA 1
ATOM 1627 C C . GLY A 1 205 ? 6.556 4.130 -11.553 1.00 94.44 205 GLY A C 1
ATOM 1628 O O . GLY A 1 205 ? 5.949 3.117 -11.882 1.00 94.44 205 GLY A O 1
ATOM 1629 N N . GLY A 1 206 ? 7.159 4.240 -10.362 1.00 94.94 206 GLY A N 1
ATOM 1630 C CA . GLY A 1 206 ? 7.074 3.195 -9.334 1.00 94.94 206 GLY A CA 1
ATOM 1631 C C . GLY A 1 206 ? 5.648 3.020 -8.815 1.00 94.94 206 GLY A C 1
ATOM 1632 O O . GLY A 1 206 ? 5.176 1.896 -8.669 1.00 94.94 206 GLY A O 1
ATOM 1633 N N . ALA A 1 207 ? 4.934 4.130 -8.628 1.00 97.56 207 ALA A N 1
ATOM 1634 C CA . ALA A 1 207 ? 3.520 4.124 -8.278 1.00 97.56 207 ALA A CA 1
ATOM 1635 C C . ALA A 1 207 ? 2.644 3.594 -9.423 1.00 97.56 207 ALA A C 1
ATOM 1637 O O . ALA A 1 207 ? 1.803 2.721 -9.216 1.00 97.56 207 ALA A O 1
ATOM 1638 N N . GLU A 1 208 ? 2.879 4.062 -10.652 1.00 97.31 208 GLU A N 1
ATOM 1639 C CA . GLU A 1 208 ? 2.11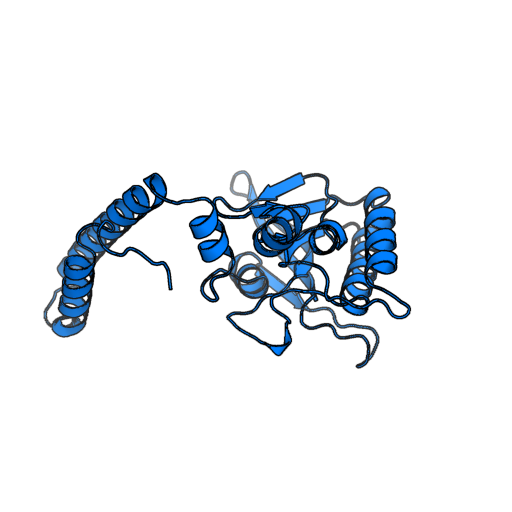5 3.614 -11.828 1.00 97.31 208 GLU A CA 1
ATOM 1640 C C . GLU A 1 208 ? 2.392 2.148 -12.213 1.00 97.31 208 GLU A C 1
ATOM 1642 O O . GLU A 1 208 ? 1.588 1.546 -12.921 1.00 97.31 208 GLU A O 1
ATOM 1647 N N . ALA A 1 209 ? 3.453 1.523 -11.684 1.00 97.19 209 ALA A N 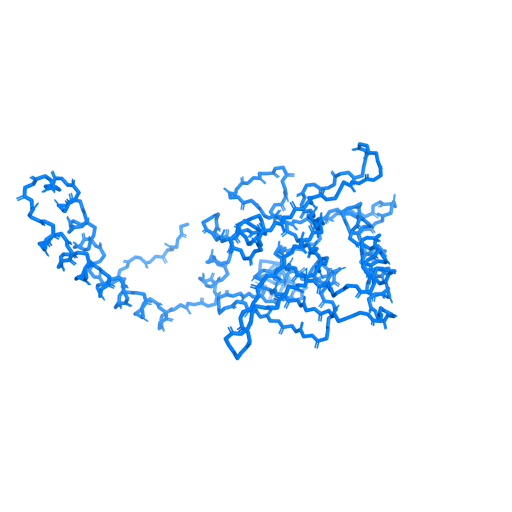1
ATOM 1648 C CA . ALA A 1 209 ? 3.732 0.094 -11.855 1.00 97.19 209 ALA A CA 1
ATOM 1649 C C . ALA A 1 209 ? 2.582 -0.815 -11.385 1.00 97.19 209 ALA A C 1
ATOM 1651 O O . ALA A 1 209 ? 2.458 -1.943 -11.863 1.00 97.19 209 ALA A O 1
ATOM 1652 N N . ILE A 1 210 ? 1.753 -0.335 -10.455 1.00 97.88 210 ILE A N 1
ATOM 1653 C CA . ILE A 1 210 ? 0.542 -1.010 -9.964 1.00 97.88 210 ILE A CA 1
ATOM 1654 C C . ILE A 1 210 ? -0.641 -0.031 -9.835 1.00 97.88 210 ILE A C 1
ATOM 1656 O O . ILE A 1 210 ? -1.598 -0.290 -9.113 1.00 97.88 210 ILE A O 1
ATOM 1660 N N . GLY A 1 211 ? -0.549 1.138 -10.478 1.00 95.38 211 GLY A N 1
ATOM 1661 C CA . GLY A 1 211 ? -1.449 2.259 -10.208 1.00 95.38 211 GLY A CA 1
ATOM 1662 C C . GLY A 1 211 ? -2.641 2.394 -11.144 1.00 95.38 211 GLY A C 1
ATOM 1663 O O . GLY A 1 211 ? -3.592 3.114 -10.832 1.00 95.38 211 GLY A O 1
ATOM 1664 N N . LEU A 1 212 ? -2.625 1.735 -12.303 1.00 97.19 212 LEU A N 1
ATOM 1665 C CA . LEU A 1 212 ? -3.737 1.767 -13.252 1.00 97.19 212 LEU A CA 1
ATOM 1666 C C . LEU A 1 212 ? -4.912 0.932 -12.730 1.00 97.19 212 LEU A C 1
ATOM 1668 O O . LEU A 1 212 ? -4.807 -0.282 -12.595 1.00 97.19 212 LEU A O 1
ATOM 1672 N N . SER A 1 213 ? -6.030 1.595 -12.446 1.00 97.81 213 SER A N 1
ATOM 1673 C CA . SER A 1 213 ? -7.207 0.995 -11.818 1.00 97.81 213 SER A CA 1
ATOM 1674 C C . SER A 1 213 ? -8.487 1.714 -12.248 1.00 97.81 213 SER A C 1
ATOM 1676 O O . SER A 1 213 ? -8.428 2.854 -12.715 1.00 97.81 213 SER A O 1
ATOM 1678 N N . ASP A 1 214 ? -9.640 1.066 -12.066 1.00 98.19 214 ASP A N 1
ATOM 1679 C CA . ASP A 1 214 ? -10.9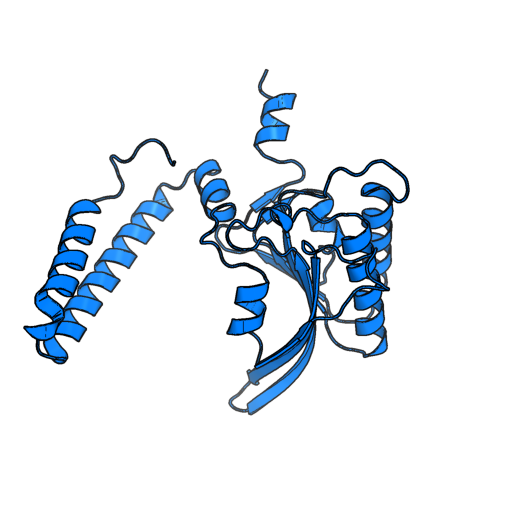57 1.653 -12.357 1.00 98.19 214 ASP A CA 1
ATOM 1680 C C . ASP A 1 214 ? -11.277 2.795 -11.387 1.00 98.19 214 ASP A C 1
ATOM 1682 O O . ASP A 1 214 ? -11.812 3.835 -11.772 1.00 98.19 214 ASP A O 1
ATOM 1686 N N . TYR A 1 215 ? -10.904 2.607 -10.118 1.00 97.81 215 TYR A N 1
ATOM 1687 C CA . TYR A 1 215 ? -11.022 3.615 -9.071 1.00 97.81 215 TYR A CA 1
ATOM 1688 C C . TYR A 1 215 ? -9.668 3.861 -8.414 1.00 97.81 215 TYR A C 1
ATOM 1690 O O . TYR A 1 215 ? -8.944 2.919 -8.086 1.00 97.81 215 TYR A O 1
ATOM 1698 N N . ARG A 1 216 ? -9.340 5.138 -8.203 1.00 97.62 216 ARG A N 1
ATOM 1699 C CA . ARG A 1 216 ? -8.142 5.592 -7.490 1.00 97.62 216 ARG A CA 1
ATOM 1700 C C . ARG A 1 216 ? -8.575 6.400 -6.272 1.00 97.62 216 ARG A C 1
ATOM 1702 O O . ARG A 1 216 ? -9.235 7.427 -6.409 1.00 97.62 216 ARG A O 1
ATOM 1709 N N . LEU A 1 217 ? -8.214 5.924 -5.090 1.00 98.00 217 LEU A N 1
ATOM 1710 C CA . LEU A 1 217 ? -8.399 6.597 -3.811 1.00 98.00 217 LEU A CA 1
ATOM 1711 C C . LEU A 1 217 ? -7.047 7.127 -3.342 1.00 98.00 217 LEU A C 1
ATOM 1713 O O . LEU A 1 217 ? -6.012 6.526 -3.617 1.00 98.00 217 LEU A O 1
ATOM 1717 N N . MET A 1 218 ? -7.043 8.229 -2.602 1.00 97.50 218 MET A N 1
ATOM 1718 C CA . MET A 1 218 ? -5.831 8.771 -1.994 1.00 97.50 218 MET A CA 1
ATOM 1719 C C . MET A 1 218 ? -6.129 9.145 -0.548 1.00 97.50 218 MET A C 1
ATOM 1721 O O . MET A 1 218 ? -7.184 9.712 -0.261 1.00 97.50 218 MET A O 1
ATOM 1725 N N . ALA A 1 219 ? -5.215 8.807 0.361 1.00 96.38 219 ALA A N 1
ATOM 1726 C CA . ALA A 1 219 ? -5.299 9.223 1.754 1.00 96.38 219 ALA A CA 1
ATOM 1727 C C . ALA A 1 219 ? -5.371 10.757 1.850 1.00 96.38 219 ALA A C 1
ATOM 1729 O O . ALA A 1 219 ? -4.767 11.454 1.036 1.00 96.38 219 ALA A O 1
ATOM 1730 N N . SER A 1 220 ? -6.037 11.289 2.878 1.00 92.00 220 SER A N 1
ATOM 1731 C CA . SER A 1 220 ? -6.180 12.741 3.092 1.00 92.00 220 SER A CA 1
ATOM 1732 C C . SER A 1 220 ? -4.840 13.481 3.079 1.00 92.00 220 SER A C 1
ATOM 1734 O O . SER A 1 220 ? -4.730 14.540 2.470 1.00 92.00 220 SER A O 1
ATOM 1736 N N . HIS A 1 221 ? -3.797 12.904 3.680 1.00 91.75 221 HIS A N 1
ATOM 1737 C CA . HIS A 1 221 ? -2.435 13.457 3.652 1.00 91.75 221 HIS A CA 1
ATOM 1738 C C . HIS A 1 221 ? -1.537 12.808 2.602 1.00 91.75 221 HIS A C 1
ATOM 1740 O O . HIS A 1 221 ? -0.358 13.121 2.577 1.00 91.75 221 HIS A O 1
ATOM 1746 N N . GLY A 1 222 ? -2.056 11.907 1.764 1.00 94.19 222 GLY A N 1
ATOM 1747 C CA . GLY A 1 222 ? -1.273 11.273 0.709 1.00 94.19 222 GLY A CA 1
ATOM 1748 C C . GLY A 1 222 ? -0.806 12.271 -0.351 1.00 94.19 222 GLY A C 1
ATOM 1749 O O . GLY A 1 222 ? -1.406 13.334 -0.530 1.00 94.19 222 GLY A O 1
ATOM 1750 N N . TYR A 1 223 ? 0.260 11.924 -1.068 1.00 94.19 223 TYR A N 1
ATOM 1751 C CA . TYR A 1 223 ? 0.726 12.703 -2.214 1.00 94.19 223 TYR A CA 1
ATOM 1752 C C . TYR A 1 223 ? 0.971 11.802 -3.421 1.00 94.19 223 TYR A C 1
ATOM 1754 O O . TYR A 1 223 ? 1.325 10.637 -3.269 1.00 94.19 223 TYR A O 1
ATOM 1762 N N . TYR A 1 224 ? 0.812 12.354 -4.624 1.00 96.00 224 TYR A N 1
ATOM 1763 C CA . TYR A 1 224 ? 1.090 11.671 -5.886 1.00 96.00 224 TYR A CA 1
ATOM 1764 C C . TYR A 1 224 ? 1.814 12.643 -6.820 1.00 96.00 224 TYR A C 1
ATOM 1766 O O . TYR A 1 224 ? 1.304 13.729 -7.088 1.00 96.00 224 TYR A O 1
ATOM 1774 N N . SER A 1 225 ? 3.017 12.292 -7.277 1.00 95.19 225 SER A N 1
ATOM 1775 C CA . SER A 1 225 ? 3.843 13.168 -8.110 1.00 95.19 225 SER A CA 1
ATOM 1776 C C . SER A 1 225 ? 4.647 12.400 -9.158 1.00 95.19 225 SER A C 1
ATOM 1778 O O . SER A 1 225 ? 5.066 11.267 -8.934 1.00 95.19 225 SER A O 1
ATOM 1780 N N . VAL A 1 226 ? 4.918 13.052 -10.293 1.00 95.12 226 VAL A N 1
ATOM 1781 C CA . VAL A 1 226 ? 5.776 12.530 -11.373 1.00 95.12 226 VAL A CA 1
ATOM 1782 C C . VAL A 1 226 ? 7.259 12.477 -10.983 1.00 95.12 226 VAL A C 1
ATOM 1784 O O . VAL A 1 226 ? 8.019 11.695 -11.549 1.00 95.12 226 VAL A O 1
ATOM 1787 N N . ILE A 1 227 ? 7.672 13.277 -10.002 1.00 92.12 227 ILE A N 1
ATOM 1788 C CA . ILE A 1 227 ? 9.037 13.346 -9.471 1.00 92.12 227 ILE A CA 1
ATOM 1789 C C . ILE A 1 227 ? 8.981 13.672 -7.974 1.00 92.12 227 ILE A C 1
ATOM 1791 O O . ILE A 1 227 ? 8.039 14.322 -7.511 1.00 92.12 227 ILE A O 1
ATOM 1795 N N . SER A 1 228 ? 9.965 13.219 -7.196 1.00 91.38 228 SER A N 1
ATOM 1796 C CA . SER A 1 228 ? 10.053 13.608 -5.787 1.00 91.38 228 SER A CA 1
ATOM 1797 C C . SER A 1 228 ? 10.242 15.130 -5.651 1.00 91.38 228 SER A C 1
ATOM 1799 O O . SER A 1 228 ? 10.885 15.740 -6.513 1.00 91.38 228 SER A O 1
ATOM 1801 N N . PRO A 1 229 ? 9.724 15.764 -4.580 1.00 89.94 229 PRO A N 1
ATOM 1802 C CA . PRO A 1 229 ? 9.971 17.184 -4.316 1.00 89.94 229 PRO A CA 1
ATOM 1803 C C . PRO A 1 229 ? 11.465 17.533 -4.305 1.00 89.94 229 PRO A C 1
ATOM 1805 O O . PRO A 1 229 ? 11.873 18.557 -4.846 1.00 89.94 229 PRO A O 1
ATOM 1808 N N . GLU A 1 230 ? 12.293 16.645 -3.748 1.00 90.00 230 GLU A N 1
ATOM 1809 C CA . GLU A 1 230 ? 13.748 16.792 -3.717 1.00 90.00 230 GLU A CA 1
ATOM 1810 C C . GLU A 1 230 ? 14.366 16.720 -5.120 1.00 90.00 230 GLU A C 1
ATOM 1812 O O . GLU A 1 230 ? 15.251 17.508 -5.449 1.00 90.00 230 GLU A O 1
ATOM 1817 N N . GLY A 1 231 ? 13.879 15.803 -5.963 1.00 87.56 231 GLY A N 1
ATOM 1818 C CA . GLY A 1 231 ? 14.328 15.660 -7.346 1.00 87.56 231 GLY A CA 1
ATOM 1819 C C . GLY A 1 231 ? 13.962 16.871 -8.201 1.00 87.56 231 GLY A C 1
ATOM 1820 O O . GLY A 1 231 ? 14.804 17.372 -8.941 1.00 87.56 231 GLY A O 1
ATOM 1821 N N . ALA A 1 232 ? 12.740 17.390 -8.054 1.00 91.00 232 ALA A N 1
ATOM 1822 C CA . ALA A 1 232 ? 12.321 18.619 -8.726 1.00 91.00 232 ALA A CA 1
ATOM 1823 C C . ALA A 1 232 ? 13.189 19.812 -8.307 1.00 91.00 232 ALA A C 1
ATOM 1825 O O . ALA A 1 232 ? 13.675 20.546 -9.163 1.00 91.00 232 ALA A O 1
ATOM 1826 N N . ALA A 1 233 ? 13.440 19.974 -7.003 1.00 90.31 233 ALA A N 1
ATOM 1827 C CA . ALA A 1 233 ? 14.274 21.057 -6.488 1.00 90.31 233 ALA A CA 1
ATOM 1828 C C . ALA A 1 233 ? 15.720 20.984 -7.008 1.00 90.31 233 ALA A C 1
ATOM 1830 O O . ALA A 1 233 ? 16.317 22.015 -7.302 1.00 90.31 233 ALA A O 1
ATOM 1831 N N . ALA A 1 234 ? 16.281 19.782 -7.169 1.00 90.25 234 ALA A N 1
ATOM 1832 C CA . ALA A 1 234 ? 17.630 19.608 -7.708 1.00 90.25 234 ALA A CA 1
ATOM 1833 C C . ALA A 1 234 ? 17.761 20.009 -9.193 1.00 90.25 234 ALA A C 1
ATOM 1835 O O . ALA A 1 234 ? 18.853 20.386 -9.627 1.00 90.25 234 ALA A O 1
ATOM 1836 N N . ILE A 1 235 ? 16.672 19.922 -9.966 1.00 89.94 235 ILE A N 1
ATOM 1837 C CA . ILE A 1 235 ? 16.638 20.262 -11.398 1.00 89.94 235 ILE A CA 1
ATOM 1838 C C . ILE A 1 235 ? 16.274 21.739 -11.598 1.00 89.94 235 ILE A C 1
ATOM 1840 O O . ILE A 1 235 ? 17.003 22.464 -12.273 1.00 89.94 235 ILE A O 1
ATOM 1844 N N . GLU A 1 236 ? 15.169 22.175 -10.994 1.00 90.44 236 GLU A N 1
ATOM 1845 C CA . GLU A 1 236 ? 14.534 23.476 -11.247 1.00 90.44 236 GLU A CA 1
ATOM 1846 C C . GLU A 1 236 ? 14.936 24.556 -10.232 1.00 90.44 236 GLU A C 1
ATOM 1848 O O . GLU A 1 236 ? 14.767 25.741 -10.492 1.00 90.44 236 GLU A O 1
ATOM 1853 N N . GLY A 1 237 ? 15.460 24.179 -9.062 1.00 74.69 237 GLY A N 1
ATOM 1854 C CA . GLY A 1 237 ? 15.762 25.095 -7.954 1.00 74.69 237 GLY A CA 1
ATOM 1855 C C . GLY A 1 237 ? 17.049 25.909 -8.114 1.00 74.69 237 GLY A C 1
ATOM 1856 O O . GLY A 1 237 ? 17.672 26.238 -7.104 1.00 74.69 237 GLY A O 1
ATOM 1857 N N . ARG A 1 238 ? 17.471 26.180 -9.355 1.00 57.91 238 ARG A N 1
ATOM 1858 C CA . ARG A 1 238 ? 18.613 27.050 -9.670 1.00 57.91 238 ARG A CA 1
ATOM 1859 C C . ARG A 1 238 ? 18.194 28.507 -9.790 1.00 57.91 238 ARG A C 1
ATOM 1861 O O . ARG A 1 238 ? 17.176 28.771 -10.461 1.00 57.91 238 ARG A O 1
#

Foldseek 3Di:
DDPDPPQLPVVVVLVVLVVVCVVCVVVDDPVRNVVSVVVSVVVVVVSVVRCVVVDDLVNLVVVLLALPDDWVVNCQVPFFPDKDWDAADDPVLDQVQKTWIWTWGWDQDPNDIDIAIEIEIEGTQHSPPVSNVSSQEFLSSLVVVQVVLVVCLVVQGEYEYEQGDQYHDQAPPPVGPVVSLVVQLVSLVPRPHAYEYEFAEAHASSRSSRPDGPYYHYDPSGDHDNHHPVRCCVPPVD

Organism: NCBI:txid163714

Mean predicted aligned error: 6.64 Å

Solvent-accessible surface area (backbone atoms only — not comparable to full-atom values): 12785 Å² total; per-residue (Å²): 135,86,83,81,80,88,76,65,71,66,53,67,58,52,52,51,51,52,52,49,50,65,74,43,54,89,77,50,53,73,71,53,48,54,53,50,51,51,53,50,51,55,51,49,52,55,44,49,56,59,46,61,79,66,61,46,75,67,52,34,54,50,58,53,71,35,50,87,39,84,33,48,62,56,45,52,69,72,70,31,80,44,71,45,80,54,81,50,82,60,84,91,32,64,35,67,8,36,46,36,28,48,30,34,38,74,46,74,58,96,89,39,82,43,78,45,62,33,32,37,37,30,24,23,25,51,69,71,40,70,87,17,55,53,7,24,31,41,34,48,18,48,50,47,48,45,54,51,54,53,48,23,45,74,70,69,24,33,38,41,25,36,28,32,13,72,23,47,33,94,44,78,61,90,78,18,31,69,60,40,29,53,52,26,41,60,50,51,78,68,58,88,40,59,31,37,27,40,30,38,32,26,11,28,66,38,21,43,34,64,49,72,46,84,39,81,45,65,45,96,58,34,51,74,38,83,58,49,73,67,58,47,44,74,71,66,68,117

Sequence (238 aa):
QIKDFTNWGNLEGFKASCEHLKGNLFEFSEEQIQAEIRKLDESINFLEERAEEQLTPMERVRIVRTPQRFSLKDILENVYEDYTELGGEGDANIDPAMICAKATIVRRIKNKPYTASVMVIGQETGHGDEFRNGGSCKPEGNAKALRYMKVAETEHIPIHFYIFTPGSYPVEEYPGAAQQIARNIYAMTKLRVPMISFISEGGSGGAEAIGLSDYRLMASHGYYSVISPEGAAAIEGR

Radius of gyration: 21.34 Å; Cα contacts (8 Å, |Δi|>4): 423; chains: 1; bounding box: 49×47×63 Å

Secondary structure (DSSP, 8-state):
--S--TTS-SHHHHHHHHHHHHHTTTTS-HHHHHHHHHHHHHHHHHHHHHHHTT--HHHHHHHHT-TTS--HHHHHHHH-SEEEE---SSGGG--TTEEEEEEEEEEEETTEEEEEEEEEEEE--TTS-GGGGGG---HHHHHHHHHHHHHHHHHT--EEEEEEESS-----SSS-HHHHHHHHHHHHTT--S-EEEEEEEEEHHHHHTTT--SEEEEEEEEEEESS-HHHHHHHH--

pLDDT: mean 90.18, std 11.27, range [36.53, 98.81]